Protein AF-A0A3D1XQV4-F1 (afdb_monomer_lite)

Sequence (236 aa):
MTDKPKRSDELTDQERELLKPYLSDVDASVFTLENLNPEVIGGALARYSRAPTGFKETIVREFLNPDGTPNDVKGSQMVDRVVNKYGDESVAELAVAPLCIEEISNLMTKVIEDCRIGGSPIEESTRYVLYDVKKNGRWRYICPDNIRESEMGEKFTANMDFLFETYAEMVEPMQDLFRKRLTKEAFEIEVERDEQIQKAGLSKLQDDNEIKAHRLAYNFTIRSATCDIIRCILPA

Foldseek 3Di:
DPCDDDDDLDDDPVLLVLCVQFWPDSPDPDIDGDDAALLLVLLLVLQQVVDPYDSSCSCSVQQADPVSHGNNVSSNVSLCCCCVPPVPCVSVLSHDDDDDDPLDDPVVVCVVVVVCPSDDDDDDDLLQDAQLDADPNHGSDDDDPVCCPDPNNVVVRVLQVVLSNVLNVQQVVQLVVVCVVQPQQNDWDWDADPNDTDTDGPVRDDDPVSNVVSVVVSSSVSNSSSSVPSVVSHDD

Secondary structure (DSSP, 8-state):
---PPP--SPPPHHHHHHHTTTBS-SS-SS--B-S--HHHHHHHHHHHTT-SS-HHHHIIIIIB-TTS-B-HHHHHHHHHHHHHHH--HHHHTT--------S--HHHHHHHHHT-TT----PPPTTT----S-BTTB-S----HHHHTSTTHHHHHHHHHHHHHHHHHHHHHHHHHHHHHS-TTT-EEEEEETTEEEEEEGGG--SHHHHHHHHHHHHHHHHHHHHHHHGGGS--

Structure (mmCIF, N/CA/C/O backbone):
data_AF-A0A3D1XQV4-F1
#
_entry.id   AF-A0A3D1XQV4-F1
#
loop_
_atom_site.group_PDB
_atom_site.id
_atom_site.type_symbol
_atom_site.label_atom_id
_atom_site.label_alt_id
_atom_site.label_comp_id
_atom_site.label_asym_id
_atom_site.label_entity_id
_atom_site.label_seq_id
_atom_site.pdbx_PDB_ins_code
_atom_site.Cartn_x
_atom_site.Cartn_y
_atom_site.Cartn_z
_atom_site.occupancy
_atom_site.B_iso_or_equiv
_atom_site.auth_seq_id
_atom_site.auth_comp_id
_atom_site.auth_asym_id
_atom_site.auth_atom_id
_atom_site.pdbx_PDB_model_num
ATOM 1 N N . MET A 1 1 ? -27.271 2.348 52.282 1.00 35.06 1 MET A N 1
ATOM 2 C CA . MET A 1 1 ? -26.550 3.164 51.285 1.00 35.06 1 MET A CA 1
ATOM 3 C C . MET A 1 1 ? -25.113 2.684 51.288 1.00 35.06 1 MET A C 1
ATOM 5 O O . MET A 1 1 ? -24.421 2.906 52.266 1.00 35.06 1 MET A O 1
ATOM 9 N N . THR A 1 2 ? -24.712 1.900 50.289 1.00 36.44 2 THR A N 1
ATOM 10 C CA . THR A 1 2 ? -23.317 1.468 50.133 1.00 36.44 2 THR A CA 1
ATOM 11 C C . THR A 1 2 ? -22.511 2.663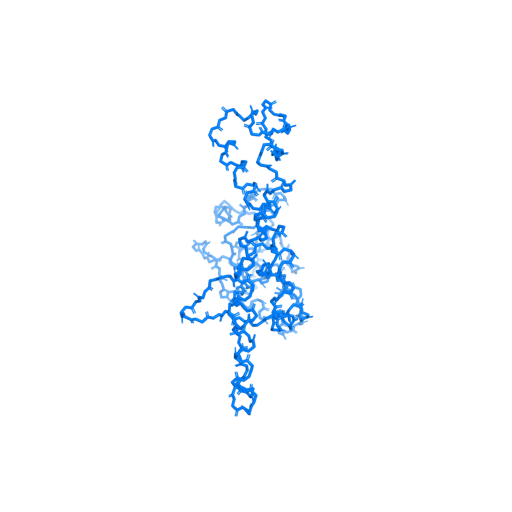 49.653 1.00 36.44 2 THR A C 1
ATOM 13 O O . THR A 1 2 ? -22.723 3.129 48.532 1.00 36.44 2 THR A O 1
ATOM 16 N N . ASP A 1 3 ? -21.652 3.169 50.526 1.00 39.38 3 ASP A N 1
ATOM 17 C CA . ASP A 1 3 ? -20.713 4.249 50.257 1.00 39.38 3 ASP A CA 1
ATOM 18 C C . ASP A 1 3 ? -19.718 3.754 49.197 1.00 39.38 3 ASP A C 1
ATOM 20 O O . ASP A 1 3 ? -18.799 2.988 49.484 1.00 39.38 3 ASP A O 1
ATOM 24 N N . LYS A 1 4 ? -19.987 4.056 47.921 1.00 44.06 4 LYS A N 1
ATOM 25 C CA . LYS A 1 4 ? -19.022 3.780 46.856 1.00 44.06 4 LYS A CA 1
ATOM 26 C C . LYS A 1 4 ? -17.922 4.828 47.013 1.00 44.06 4 LYS A C 1
ATOM 28 O O . LYS A 1 4 ? -18.246 6.010 46.881 1.00 44.06 4 LYS A O 1
ATOM 33 N N . PRO A 1 5 ? -16.662 4.440 47.279 1.00 48.12 5 PRO A N 1
ATOM 34 C CA . PRO A 1 5 ? -15.588 5.409 47.433 1.00 48.12 5 PRO A CA 1
ATOM 35 C C . PRO A 1 5 ? -15.532 6.312 46.196 1.00 48.12 5 PRO A C 1
ATOM 37 O O . PRO A 1 5 ? -15.657 5.832 45.063 1.00 48.12 5 PRO A O 1
ATOM 40 N N . LYS A 1 6 ? -15.383 7.627 46.414 1.00 53.66 6 LYS A N 1
ATOM 41 C CA . LYS A 1 6 ? -15.062 8.580 45.342 1.00 53.66 6 LYS A CA 1
ATOM 42 C C . LYS A 1 6 ? -13.851 8.022 44.600 1.00 53.66 6 LYS A C 1
ATOM 44 O O . LYS A 1 6 ? -12.812 7.800 45.215 1.00 53.66 6 LYS A O 1
ATOM 49 N N . ARG A 1 7 ? -14.005 7.736 43.307 1.00 63.72 7 ARG A N 1
ATOM 50 C CA . ARG A 1 7 ? -12.907 7.210 42.496 1.00 63.72 7 ARG A CA 1
ATOM 51 C C . ARG A 1 7 ? -11.823 8.286 42.418 1.00 63.72 7 ARG A C 1
ATOM 53 O O . ARG A 1 7 ? -12.090 9.367 41.910 1.00 63.72 7 ARG A O 1
ATOM 60 N N . SER A 1 8 ? -10.670 7.985 43.009 1.00 78.62 8 SER A N 1
ATOM 61 C CA . SER A 1 8 ? -9.447 8.788 42.950 1.00 78.62 8 SER A CA 1
ATOM 62 C C . SER A 1 8 ? -8.810 8.664 41.566 1.00 78.62 8 SER A C 1
ATOM 64 O O . SER A 1 8 ? -8.929 7.605 40.946 1.00 78.62 8 SER A O 1
ATOM 66 N N . ASP A 1 9 ? -8.110 9.700 41.113 1.00 79.25 9 ASP A N 1
ATOM 67 C CA . ASP A 1 9 ? -7.243 9.640 39.926 1.00 79.25 9 ASP A CA 1
ATOM 68 C C . ASP A 1 9 ? -5.894 8.961 40.212 1.00 79.25 9 ASP A C 1
ATOM 70 O O . ASP A 1 9 ? -5.053 8.835 39.333 1.00 79.25 9 ASP A O 1
ATOM 74 N N . GLU A 1 10 ? -5.663 8.496 41.440 1.00 88.38 10 GLU A N 1
ATOM 75 C CA . GLU A 1 10 ? -4.469 7.724 41.769 1.00 88.38 10 GLU A CA 1
ATOM 76 C C . GLU A 1 10 ? -4.626 6.261 41.341 1.00 88.38 10 GLU A C 1
ATOM 78 O O . GLU A 1 10 ? -5.605 5.592 41.697 1.00 88.38 10 GLU A O 1
ATOM 83 N N . LEU A 1 11 ? -3.629 5.765 40.605 1.00 91.25 11 LEU A N 1
ATOM 84 C CA . LEU A 1 11 ? -3.458 4.354 40.268 1.00 91.25 11 LEU A CA 1
ATOM 85 C C . LEU A 1 11 ? -2.734 3.616 41.397 1.00 91.25 11 LEU A C 1
ATOM 87 O O . LEU A 1 11 ? -1.682 4.058 41.869 1.00 91.25 11 LEU A O 1
ATOM 91 N N . THR A 1 12 ? -3.261 2.453 41.770 1.00 93.56 12 THR A N 1
ATOM 92 C CA . THR A 1 12 ? -2.575 1.501 42.657 1.00 93.56 12 THR A CA 1
ATOM 93 C C . THR A 1 12 ? -1.406 0.812 41.948 1.00 93.56 12 THR A C 1
ATOM 95 O O . THR A 1 12 ? -1.378 0.738 40.720 1.00 93.56 12 THR A O 1
ATOM 98 N N . ASP A 1 13 ? -0.470 0.234 42.705 1.00 94.69 13 ASP A N 1
ATOM 99 C CA . ASP A 1 13 ? 0.657 -0.525 42.136 1.00 94.69 13 ASP A CA 1
ATOM 100 C C . ASP A 1 13 ? 0.187 -1.670 41.230 1.00 94.69 13 ASP A C 1
ATOM 102 O O . ASP A 1 13 ? 0.731 -1.877 40.150 1.00 94.69 13 ASP A O 1
ATOM 106 N N . GLN A 1 14 ? -0.886 -2.366 41.617 1.00 93.50 14 GLN A N 1
ATOM 107 C CA . GLN A 1 14 ? -1.471 -3.416 40.787 1.00 93.50 14 GLN A CA 1
ATOM 108 C C . GLN A 1 14 ? -2.033 -2.851 39.477 1.00 93.50 14 GLN A C 1
ATOM 110 O O . GLN A 1 14 ? -1.765 -3.400 38.414 1.00 93.50 14 GLN A O 1
ATOM 115 N N . GLU A 1 15 ? -2.789 -1.752 39.533 1.00 95.25 15 GLU A N 1
ATOM 116 C CA . GLU A 1 15 ? -3.325 -1.106 38.329 1.00 95.25 15 GLU A CA 1
ATOM 117 C C . GLU A 1 15 ? -2.204 -0.627 37.397 1.00 95.25 15 GLU A C 1
ATOM 119 O O . GLU A 1 15 ? -2.324 -0.736 36.178 1.00 95.25 15 GLU A O 1
ATOM 124 N N . ARG A 1 16 ? -1.088 -0.157 37.965 1.00 95.75 16 ARG A N 1
ATOM 125 C CA . ARG A 1 16 ? 0.100 0.232 37.200 1.00 95.75 16 ARG A CA 1
ATOM 126 C C . ARG A 1 16 ? 0.712 -0.955 36.473 1.00 95.75 16 ARG A C 1
ATOM 128 O O . ARG A 1 16 ? 0.968 -0.848 35.278 1.00 95.75 16 ARG A O 1
ATOM 135 N N . GLU A 1 17 ? 0.901 -2.085 37.156 1.00 96.00 17 GLU A N 1
ATOM 136 C CA . GLU A 1 17 ? 1.422 -3.305 36.526 1.00 96.00 17 GLU A CA 1
ATOM 137 C C . GLU A 1 17 ? 0.518 -3.798 35.390 1.00 96.00 17 GLU A C 1
ATOM 139 O O . GLU A 1 17 ? 1.022 -4.164 34.330 1.00 96.00 17 GLU A O 1
ATOM 144 N N . LEU A 1 18 ? -0.807 -3.748 35.570 1.00 96.50 18 LEU A N 1
ATOM 145 C CA . LEU A 1 18 ? -1.763 -4.148 34.533 1.00 96.50 18 LEU A CA 1
ATOM 146 C C . LEU A 1 18 ? -1.735 -3.235 33.298 1.00 96.50 18 LEU A C 1
ATOM 148 O O . LEU A 1 18 ? -2.065 -3.688 32.207 1.00 96.50 18 LEU A O 1
ATOM 152 N N . LEU A 1 19 ? -1.356 -1.963 33.453 1.00 96.12 19 LEU A N 1
ATOM 153 C CA . LEU A 1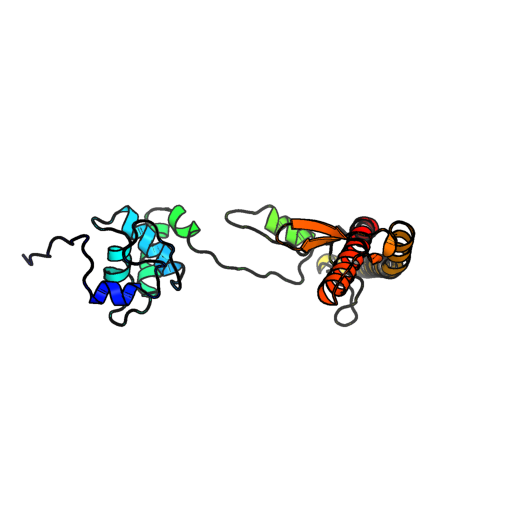 19 ? -1.322 -0.982 32.364 1.00 96.12 19 LEU A CA 1
ATOM 154 C C . LEU A 1 19 ? -0.017 -0.977 31.562 1.00 96.12 19 LEU A C 1
ATOM 156 O O . LEU A 1 19 ? -0.030 -0.524 30.419 1.00 96.12 19 LEU A O 1
ATOM 160 N N . LYS A 1 20 ? 1.094 -1.481 32.118 1.00 95.62 20 LYS A N 1
ATOM 161 C CA . LYS A 1 20 ? 2.406 -1.502 31.441 1.00 95.62 20 LYS A CA 1
ATOM 162 C C . LYS A 1 20 ? 2.393 -2.090 30.023 1.00 95.62 20 LYS A C 1
ATOM 164 O O . LYS A 1 20 ? 3.107 -1.551 29.188 1.00 95.62 20 LYS A O 1
ATOM 169 N N . PRO A 1 21 ? 1.625 -3.152 29.710 1.00 96.06 21 PRO A N 1
ATOM 170 C CA . PRO A 1 21 ? 1.592 -3.700 28.353 1.00 96.06 21 PRO A CA 1
ATOM 171 C C . PRO A 1 21 ? 0.862 -2.815 27.336 1.00 96.06 21 PRO A C 1
ATOM 173 O O . PRO A 1 21 ? 0.953 -3.083 26.139 1.00 96.06 21 PRO A O 1
ATOM 176 N N . TYR A 1 22 ? 0.097 -1.822 27.802 1.00 96.38 22 TYR A N 1
ATOM 177 C CA . TYR A 1 22 ? -0.878 -1.099 26.985 1.00 96.38 22 TYR A CA 1
ATOM 178 C C . TYR A 1 22 ? -0.601 0.393 26.834 1.00 96.38 22 TYR A C 1
ATOM 180 O O . TYR A 1 22 ? -1.287 1.064 26.064 1.00 96.38 22 TYR A O 1
ATOM 188 N N . LEU A 1 23 ? 0.357 0.931 27.587 1.00 95.81 23 LEU A N 1
ATOM 189 C CA . LEU A 1 23 ? 0.735 2.338 27.556 1.00 95.81 23 LEU A CA 1
ATOM 190 C C . LEU A 1 23 ? 2.242 2.445 27.347 1.00 95.81 23 LEU A C 1
ATOM 192 O O . LEU A 1 23 ? 2.994 1.751 28.026 1.00 95.81 23 LEU A O 1
ATOM 196 N N . SER A 1 24 ? 2.680 3.386 26.509 1.00 95.62 24 SER A N 1
ATOM 197 C CA . SER A 1 24 ? 4.114 3.676 26.353 1.00 95.62 24 SER A CA 1
ATOM 198 C C . SER A 1 24 ? 4.780 4.099 27.667 1.00 95.62 24 SER A C 1
ATOM 200 O O . SER A 1 24 ? 5.960 3.839 27.881 1.00 95.62 24 SER A O 1
ATOM 202 N N . ASP A 1 25 ? 4.025 4.784 28.536 1.00 94.62 25 ASP A N 1
ATOM 203 C CA . ASP A 1 25 ? 4.442 5.177 29.882 1.00 94.62 25 ASP A CA 1
ATOM 204 C C . ASP A 1 25 ? 3.210 5.377 30.801 1.00 94.62 25 ASP A C 1
ATOM 206 O O . ASP A 1 25 ? 2.318 6.203 30.555 1.00 94.62 25 ASP A O 1
ATOM 210 N N . VAL A 1 26 ? 3.147 4.600 31.886 1.00 94.75 26 VAL A N 1
ATOM 211 C CA . VAL A 1 26 ? 2.045 4.627 32.865 1.00 94.75 26 VAL A CA 1
ATOM 212 C C . VAL A 1 26 ? 2.083 5.883 33.744 1.00 94.75 26 VAL A C 1
ATOM 214 O O . VAL A 1 26 ? 1.033 6.336 34.201 1.00 94.75 26 VAL A O 1
ATOM 217 N N . ASP A 1 27 ? 3.242 6.511 33.918 1.00 92.50 27 ASP A N 1
ATOM 218 C CA . ASP A 1 27 ? 3.443 7.695 34.757 1.00 92.50 27 ASP A CA 1
ATOM 219 C C . ASP A 1 27 ? 3.419 9.009 33.966 1.00 92.50 27 ASP A C 1
ATOM 221 O O . ASP A 1 27 ? 3.118 10.064 34.526 1.00 92.50 27 ASP A O 1
ATOM 225 N N . ALA A 1 28 ? 3.665 8.971 32.654 1.00 92.19 28 ALA A N 1
ATOM 226 C CA . ALA A 1 28 ? 3.687 10.181 31.835 1.00 92.19 28 ALA A CA 1
ATOM 227 C C . ALA A 1 28 ? 2.293 10.795 31.615 1.00 92.19 28 ALA A C 1
ATOM 229 O O . ALA A 1 28 ? 1.305 10.099 31.377 1.00 92.19 28 ALA A O 1
ATOM 230 N N . SER A 1 29 ? 2.211 12.126 31.580 1.00 91.31 29 SER A N 1
ATOM 231 C CA . SER A 1 29 ? 0.984 12.839 31.184 1.00 91.31 29 SER A CA 1
ATOM 232 C C . SER A 1 29 ? 0.682 12.738 29.682 1.00 91.31 29 SER A C 1
ATOM 234 O O . SER A 1 29 ? -0.452 12.969 29.271 1.00 91.31 29 SER A O 1
ATOM 236 N N . VAL A 1 30 ? 1.689 12.406 28.866 1.00 92.62 30 VAL A N 1
ATOM 237 C CA . VAL A 1 30 ? 1.585 12.192 27.415 1.00 92.62 30 VAL A CA 1
ATOM 238 C C . VAL A 1 30 ? 2.074 10.780 27.121 1.00 92.62 30 VAL A C 1
ATOM 240 O O . VAL A 1 30 ? 3.205 10.444 27.454 1.00 92.62 30 VAL A O 1
ATOM 243 N N . PHE A 1 31 ? 1.218 9.955 26.529 1.00 93.44 31 PHE A N 1
ATOM 244 C CA . PHE A 1 31 ? 1.471 8.533 26.308 1.00 93.44 31 PHE A CA 1
ATOM 245 C C . PHE A 1 31 ? 0.718 8.041 25.068 1.00 93.44 31 PHE A C 1
ATOM 247 O O . PHE A 1 31 ? -0.283 8.641 24.668 1.00 93.44 31 PHE A O 1
ATOM 254 N N . THR A 1 32 ? 1.180 6.943 24.474 1.00 92.69 32 THR A N 1
ATOM 255 C CA . THR A 1 32 ? 0.482 6.235 23.392 1.00 92.69 32 THR A CA 1
ATOM 256 C C . THR A 1 32 ? -0.177 4.963 23.909 1.00 92.69 32 THR A C 1
ATOM 258 O O . THR A 1 32 ? 0.256 4.399 24.913 1.00 92.69 32 THR A O 1
ATOM 261 N N . LEU A 1 33 ? -1.244 4.534 23.229 1.00 92.44 33 LEU A N 1
ATOM 262 C CA . LEU A 1 33 ? -1.893 3.248 23.473 1.00 92.44 33 LEU A CA 1
ATOM 263 C C . LEU A 1 33 ? -1.222 2.161 22.644 1.00 92.44 33 LEU A C 1
ATOM 265 O O . LEU A 1 33 ? -0.925 2.365 21.469 1.00 92.44 33 LEU A O 1
ATOM 269 N N . GLU A 1 34 ? -1.044 1.001 23.251 1.00 91.69 34 GLU A N 1
ATOM 270 C CA . GLU A 1 34 ? -0.413 -0.168 22.655 1.00 91.69 34 GLU A CA 1
ATOM 271 C C . GLU A 1 34 ? -1.253 -1.406 22.974 1.00 91.69 34 GLU A C 1
ATOM 273 O O . GLU A 1 34 ? -1.949 -1.439 23.983 1.00 91.69 34 GLU A O 1
ATOM 278 N N . ASN A 1 35 ? -1.211 -2.427 22.116 1.00 90.19 35 ASN A N 1
ATOM 279 C CA . ASN A 1 35 ? -1.743 -3.770 22.398 1.00 90.19 35 ASN A CA 1
ATOM 280 C C . ASN A 1 35 ? -3.205 -3.840 22.913 1.00 90.19 35 ASN A C 1
ATOM 282 O O . ASN A 1 35 ? -3.580 -4.816 23.560 1.00 90.19 35 ASN A O 1
ATOM 286 N N . LEU A 1 36 ? -4.036 -2.829 22.634 1.00 90.38 36 LEU A N 1
ATOM 287 C CA . LEU A 1 36 ? -5.465 -2.802 22.953 1.00 90.38 36 LEU A CA 1
ATOM 288 C C . LEU A 1 36 ? -6.290 -2.979 21.680 1.00 90.38 36 LEU A C 1
ATOM 290 O O . LEU A 1 36 ? -5.996 -2.378 20.647 1.00 90.38 36 LEU A O 1
ATOM 294 N N . ASN A 1 37 ? -7.362 -3.759 21.780 1.00 87.31 37 ASN A N 1
ATOM 295 C CA . ASN A 1 37 ? -8.283 -3.957 20.668 1.00 87.31 37 ASN A CA 1
ATOM 296 C C . ASN A 1 37 ? -9.091 -2.673 20.381 1.00 87.31 37 ASN A C 1
ATOM 298 O O . ASN A 1 37 ? -9.426 -1.942 21.325 1.00 87.31 37 ASN A O 1
ATOM 302 N N . PRO A 1 38 ? -9.440 -2.384 19.111 1.00 84.25 38 PRO A N 1
ATOM 303 C CA . PRO A 1 38 ? -10.152 -1.160 18.737 1.00 84.25 38 PRO A CA 1
ATOM 304 C C . PRO A 1 38 ? -11.469 -0.946 19.495 1.00 84.25 38 PRO A C 1
ATOM 306 O O . PRO A 1 38 ? -11.792 0.182 19.860 1.00 84.25 38 PRO A O 1
ATOM 309 N N . GLU A 1 39 ? -12.209 -2.012 19.806 1.00 84.19 39 GLU A N 1
ATOM 310 C CA . GLU A 1 39 ? -13.462 -1.947 20.566 1.00 84.19 39 GLU A CA 1
ATOM 311 C C . GLU A 1 39 ? -13.233 -1.473 22.005 1.00 84.19 39 GLU A C 1
ATOM 313 O O . GLU A 1 39 ? -14.046 -0.735 22.569 1.00 84.19 39 GLU A O 1
ATOM 318 N N . VAL A 1 40 ? -12.113 -1.883 22.602 1.00 90.75 40 VAL A N 1
ATOM 319 C CA . VAL A 1 40 ? -11.711 -1.481 23.951 1.00 90.75 40 VAL A CA 1
ATOM 320 C C . VAL A 1 40 ? -11.262 -0.024 23.952 1.00 90.75 40 VAL A C 1
ATOM 322 O O . VAL A 1 40 ? -11.697 0.738 24.814 1.00 90.75 40 VAL A O 1
ATOM 325 N N . ILE A 1 41 ? -10.470 0.389 22.958 1.00 89.62 41 ILE A N 1
ATOM 326 C CA . ILE A 1 41 ? -10.043 1.784 22.777 1.00 89.62 41 ILE A CA 1
ATOM 327 C C . ILE A 1 41 ? -11.263 2.694 22.578 1.00 89.62 41 ILE A C 1
ATOM 329 O O . ILE A 1 41 ? -11.443 3.656 23.328 1.00 89.62 41 ILE A O 1
ATOM 333 N N . GLY A 1 42 ? -12.130 2.365 21.617 1.00 86.50 42 GLY A N 1
ATOM 334 C CA . GLY A 1 42 ? -13.337 3.130 21.307 1.00 86.50 42 GLY A CA 1
ATOM 335 C C . GLY A 1 42 ? -14.292 3.199 22.497 1.00 86.50 42 GLY A C 1
ATOM 336 O O . GLY A 1 42 ? -14.730 4.283 22.891 1.00 86.50 42 GLY A O 1
ATOM 337 N N . GLY A 1 43 ? -14.554 2.062 23.148 1.00 89.00 43 GLY A N 1
ATOM 338 C CA . GLY A 1 43 ? -15.390 1.999 24.343 1.00 89.00 43 GLY A CA 1
ATOM 339 C C . GLY A 1 43 ? -14.827 2.821 25.506 1.00 89.00 43 GLY A C 1
ATOM 340 O O . GLY A 1 43 ? -15.571 3.571 26.151 1.00 89.00 43 GLY A O 1
ATOM 341 N N . ALA A 1 44 ? -13.521 2.729 25.764 1.00 91.25 44 ALA A N 1
ATOM 342 C CA . ALA A 1 44 ? -12.860 3.476 26.827 1.00 91.25 44 ALA A CA 1
ATOM 343 C C . ALA A 1 44 ? -12.866 4.983 26.557 1.00 91.25 44 ALA A C 1
ATOM 345 O O . ALA A 1 44 ? -13.170 5.749 27.469 1.00 91.25 44 ALA A O 1
ATOM 346 N N . LEU A 1 45 ? -12.600 5.426 25.323 1.00 89.12 45 LEU A N 1
ATOM 347 C CA . LEU A 1 45 ? -12.625 6.846 24.953 1.00 89.12 45 LEU A CA 1
ATOM 348 C C . LEU A 1 45 ? -14.040 7.427 25.060 1.00 89.12 45 LEU A C 1
ATOM 350 O O . LEU A 1 45 ? -14.236 8.486 25.666 1.00 89.12 45 LEU A O 1
ATOM 354 N N . ALA A 1 46 ? -15.043 6.678 24.594 1.00 87.19 46 ALA A N 1
ATOM 355 C CA . ALA A 1 46 ? -16.449 7.042 24.743 1.00 87.19 46 ALA A CA 1
ATOM 356 C C . ALA A 1 46 ? -16.862 7.179 26.218 1.00 87.19 46 ALA A C 1
ATOM 358 O O . ALA A 1 46 ? -17.643 8.060 26.593 1.00 87.19 46 ALA A O 1
ATOM 359 N N . ARG A 1 47 ? -16.331 6.301 27.078 1.00 89.00 47 ARG A N 1
ATOM 360 C CA . ARG A 1 47 ? -16.556 6.344 28.523 1.00 89.00 47 ARG A CA 1
ATOM 361 C C . ARG A 1 47 ? -15.819 7.507 29.187 1.00 89.00 47 ARG A C 1
ATOM 363 O O . ARG A 1 47 ? -16.411 8.147 30.062 1.00 89.00 47 ARG A O 1
ATOM 370 N N . TYR A 1 48 ? -14.575 7.750 28.788 1.00 90.12 48 TYR A N 1
ATOM 371 C CA . TYR A 1 48 ? -13.655 8.734 29.357 1.00 90.12 48 TYR A CA 1
ATOM 372 C C . TYR A 1 48 ? -14.105 10.171 29.126 1.00 90.12 48 TYR A C 1
ATOM 374 O O . TYR A 1 48 ? -14.086 10.959 30.065 1.00 90.12 48 TYR A O 1
ATOM 382 N N . SER A 1 49 ? -14.651 10.477 27.944 1.00 84.25 49 SER A N 1
ATOM 383 C CA . SER A 1 49 ? -15.281 11.774 27.642 1.00 84.25 49 SER A CA 1
ATOM 384 C C . SER A 1 49 ? -16.303 12.219 28.708 1.00 84.25 49 SER A C 1
ATOM 386 O O . SER A 1 49 ? -16.561 13.408 28.890 1.00 84.25 49 SER A O 1
ATOM 388 N N . ARG A 1 50 ? -16.884 11.255 29.438 1.00 84.88 50 ARG A N 1
ATOM 389 C CA . ARG A 1 50 ? -17.918 11.457 30.462 1.00 84.88 50 ARG A CA 1
ATOM 390 C C . ARG A 1 50 ? -17.504 10.876 31.823 1.00 84.88 50 ARG A C 1
ATOM 392 O O . ARG A 1 50 ? -18.352 10.677 32.698 1.00 84.88 50 ARG A O 1
ATOM 399 N N . ALA A 1 51 ? -16.238 10.496 31.999 1.00 85.25 51 ALA A N 1
ATOM 400 C CA . ALA A 1 51 ? -15.739 9.917 33.240 1.00 85.25 51 ALA A CA 1
ATOM 401 C C . ALA A 1 51 ? -15.302 11.005 34.224 1.00 85.25 51 ALA A C 1
ATOM 403 O O . ALA A 1 51 ? -14.776 12.032 33.815 1.00 85.25 51 ALA A O 1
ATOM 404 N N . PRO A 1 52 ? -15.508 10.782 35.534 1.00 85.50 52 PRO A N 1
ATOM 405 C CA . PRO A 1 52 ? -14.957 11.657 36.561 1.00 85.50 52 PRO A CA 1
ATOM 406 C C . PRO A 1 52 ? -13.463 11.404 36.809 1.00 85.50 52 PRO A C 1
ATOM 408 O O . PRO A 1 52 ? -12.894 12.101 37.636 1.00 85.50 52 PRO A O 1
ATOM 411 N N . THR A 1 53 ? -12.876 10.390 36.161 1.00 88.31 53 THR A N 1
ATOM 412 C CA . THR A 1 53 ? -11.471 10.000 36.301 1.00 88.31 53 THR A CA 1
ATOM 413 C C . THR A 1 53 ? -10.719 10.123 34.985 1.00 88.31 53 THR A C 1
ATOM 415 O O . THR A 1 53 ? -11.340 10.156 33.918 1.00 88.31 53 THR A O 1
ATOM 418 N N . GLY A 1 54 ? -9.392 10.092 35.060 1.00 90.81 54 GLY A N 1
ATOM 419 C CA . GLY A 1 54 ? -8.509 9.984 33.902 1.00 90.81 54 GLY A CA 1
ATOM 420 C C . GLY A 1 54 ? -8.739 8.744 33.018 1.00 90.81 54 GLY A C 1
ATOM 421 O O . GLY A 1 54 ? -9.524 7.823 33.305 1.00 90.81 54 GLY A O 1
ATOM 422 N N . PHE A 1 55 ? -8.061 8.743 31.869 1.00 93.06 55 PHE A N 1
ATOM 423 C CA . PHE A 1 55 ? -8.202 7.692 30.861 1.00 93.06 55 PHE A CA 1
ATOM 424 C C . PHE A 1 55 ? -7.570 6.364 31.305 1.00 93.06 55 PHE A C 1
ATOM 426 O O . PHE A 1 55 ? -8.150 5.303 31.070 1.00 93.06 55 PHE A O 1
ATOM 433 N N . LYS A 1 56 ? -6.433 6.412 32.012 1.00 94.88 56 LYS A N 1
ATOM 434 C CA . LYS A 1 56 ? -5.716 5.224 32.510 1.00 94.88 56 LYS A CA 1
ATOM 435 C C . LYS A 1 56 ? -6.572 4.451 33.513 1.00 94.88 56 LYS A C 1
ATOM 437 O O . LYS A 1 56 ? -6.729 3.237 33.406 1.00 94.88 56 LYS A O 1
ATOM 442 N N . GLU A 1 57 ? -7.215 5.180 34.419 1.00 94.38 57 GLU A N 1
ATOM 443 C CA . GLU A 1 57 ? -8.142 4.661 35.423 1.00 94.38 57 GLU A CA 1
ATOM 444 C C . GLU A 1 57 ? -9.379 4.075 34.750 1.00 94.38 57 GLU A C 1
ATOM 446 O O . GLU A 1 57 ? -9.871 3.024 35.155 1.00 94.38 57 GLU A O 1
ATOM 451 N N . THR A 1 58 ? -9.881 4.748 33.710 1.00 93.88 58 THR A N 1
ATOM 452 C CA . THR A 1 58 ? -11.016 4.254 32.928 1.00 93.88 58 THR A CA 1
ATOM 453 C C . THR A 1 58 ? -10.679 2.901 32.305 1.00 93.88 58 THR A C 1
ATOM 455 O O . THR A 1 58 ? -11.465 1.967 32.462 1.00 93.88 58 THR A O 1
ATOM 458 N N . ILE A 1 59 ? -9.505 2.761 31.677 1.00 94.44 59 ILE A N 1
ATOM 459 C CA . ILE A 1 59 ? -9.066 1.496 31.075 1.00 94.44 59 ILE A CA 1
ATOM 460 C C . ILE A 1 59 ? -8.952 0.396 32.133 1.00 94.44 59 ILE A C 1
ATOM 462 O O . ILE A 1 59 ? -9.670 -0.600 32.060 1.00 94.44 59 ILE A O 1
ATOM 466 N N . VAL A 1 60 ? -8.098 0.576 33.141 1.00 95.62 60 VAL A N 1
ATOM 467 C CA . VAL A 1 60 ? -7.762 -0.516 34.069 1.00 95.62 60 VAL A CA 1
ATOM 468 C C . VAL A 1 60 ? -8.937 -0.942 34.950 1.00 95.62 60 VAL A C 1
ATOM 470 O O . VAL A 1 60 ? -9.050 -2.112 35.302 1.00 95.62 60 VAL A O 1
ATOM 473 N N . ARG A 1 61 ? -9.856 -0.021 35.277 1.00 93.81 61 ARG A N 1
ATOM 474 C CA . ARG A 1 61 ? -10.982 -0.300 36.188 1.00 93.81 61 ARG A CA 1
ATOM 475 C C . ARG A 1 61 ? -12.249 -0.758 35.487 1.00 93.81 61 ARG A C 1
ATOM 477 O O . ARG A 1 61 ? -13.113 -1.346 36.139 1.00 93.81 61 ARG A O 1
ATOM 484 N N . GLU A 1 62 ? -12.433 -0.401 34.219 1.00 93.50 62 GLU A N 1
ATOM 485 C CA . GLU A 1 62 ? -13.681 -0.685 33.502 1.00 93.50 62 GLU A CA 1
ATOM 486 C C . GLU A 1 62 ? -13.492 -1.548 32.254 1.00 93.50 62 GLU A C 1
ATOM 488 O O . GLU A 1 62 ? -14.466 -2.180 31.855 1.00 93.50 62 GLU A O 1
ATOM 493 N N . PHE A 1 63 ? -12.298 -1.592 31.658 1.00 94.62 63 PHE A N 1
ATOM 494 C CA . PHE A 1 63 ? -12.059 -2.181 30.335 1.00 94.62 63 PHE A CA 1
ATOM 495 C C . PHE A 1 63 ? -10.960 -3.248 30.289 1.00 94.62 63 PHE A C 1
ATOM 497 O O . PHE A 1 63 ? -10.772 -3.862 29.242 1.00 94.62 63 PHE A O 1
ATOM 504 N N . LEU A 1 64 ? -10.287 -3.523 31.406 1.00 96.00 64 LEU A N 1
ATOM 505 C CA . LEU A 1 64 ? -9.492 -4.735 31.580 1.00 96.00 64 LEU A CA 1
ATOM 506 C C . LEU A 1 64 ? -10.272 -5.765 32.403 1.00 96.00 64 LEU A C 1
ATOM 508 O O . LEU A 1 64 ? -11.077 -5.431 33.278 1.00 96.00 64 LEU A O 1
ATOM 512 N N . ASN A 1 65 ? -10.041 -7.037 32.106 1.00 94.12 65 ASN A N 1
ATOM 513 C CA . ASN A 1 65 ? -10.457 -8.146 32.948 1.00 94.12 65 ASN A CA 1
ATOM 514 C C . ASN A 1 65 ? -9.587 -8.196 34.219 1.00 94.12 65 ASN A C 1
ATOM 516 O O . ASN A 1 65 ? -8.493 -7.630 34.243 1.00 94.12 65 ASN A O 1
ATOM 520 N N . PRO A 1 66 ? -10.021 -8.900 35.283 1.00 90.00 66 PRO A N 1
ATOM 521 C CA . PRO A 1 66 ? -9.224 -9.038 36.507 1.00 90.00 66 PRO A CA 1
ATOM 522 C C . PRO A 1 66 ? -7.831 -9.653 36.302 1.00 90.00 66 PRO A C 1
ATOM 524 O O . PRO A 1 66 ? -6.956 -9.463 37.142 1.00 90.00 66 PRO A O 1
ATOM 527 N N . ASP A 1 67 ? -7.630 -10.392 35.209 1.00 91.06 67 ASP A N 1
ATOM 528 C CA . ASP A 1 67 ? -6.348 -10.982 34.814 1.00 91.06 67 ASP A CA 1
ATOM 529 C C . ASP A 1 67 ? -5.466 -10.037 33.973 1.00 91.06 67 ASP A C 1
ATOM 531 O O . ASP A 1 67 ? -4.372 -10.423 33.568 1.00 91.06 67 ASP A O 1
ATOM 535 N N . GLY A 1 68 ? -5.921 -8.807 33.714 1.00 92.00 68 GLY A N 1
ATOM 536 C CA . GLY A 1 68 ? -5.203 -7.811 32.923 1.00 92.00 68 GLY A CA 1
ATOM 537 C C . GLY A 1 68 ? -5.433 -7.885 31.420 1.00 92.00 68 GLY A C 1
ATOM 538 O O . GLY A 1 68 ? -4.911 -7.037 30.703 1.00 92.00 68 GLY A O 1
ATOM 539 N N . THR A 1 69 ? -6.193 -8.860 30.919 1.00 95.12 69 THR A N 1
ATOM 540 C CA . THR A 1 69 ? -6.503 -8.954 29.485 1.00 95.12 69 THR A CA 1
ATOM 541 C C . THR A 1 69 ? -7.557 -7.918 29.069 1.00 95.12 69 THR A C 1
ATOM 543 O O . THR A 1 69 ? -8.384 -7.527 29.901 1.00 95.12 69 THR A O 1
ATOM 546 N N . PRO A 1 70 ? -7.578 -7.453 27.805 1.00 94.94 70 PRO A N 1
ATOM 547 C CA . PRO A 1 70 ? -8.602 -6.521 27.340 1.00 94.94 70 PRO A CA 1
ATOM 548 C C . PRO A 1 70 ? -10.006 -7.138 27.429 1.00 94.94 70 PRO A C 1
ATOM 550 O O . PRO A 1 70 ? -10.227 -8.297 27.076 1.00 94.94 70 PRO A O 1
ATOM 553 N N . ASN A 1 71 ? -10.979 -6.369 27.921 1.00 94.56 71 ASN A N 1
ATOM 554 C CA . ASN A 1 71 ? -12.371 -6.802 28.009 1.00 94.56 71 ASN A CA 1
ATOM 555 C C . ASN A 1 71 ? -13.147 -6.380 26.755 1.00 94.56 71 ASN A C 1
ATOM 557 O O . ASN A 1 71 ? -13.895 -5.397 26.762 1.00 94.56 71 ASN A O 1
ATOM 561 N N . ASP A 1 72 ? -12.982 -7.154 25.684 1.00 90.31 72 ASP A N 1
ATOM 562 C CA . ASP A 1 72 ? -13.598 -6.881 24.379 1.00 90.31 72 ASP A CA 1
ATOM 563 C C . ASP A 1 72 ? -15.123 -6.795 24.466 1.00 90.31 72 ASP A C 1
ATOM 565 O O . ASP A 1 72 ? -15.733 -5.875 23.928 1.00 90.31 72 ASP A O 1
ATOM 569 N N . VAL A 1 73 ? -15.749 -7.688 25.242 1.00 91.12 73 VAL A N 1
ATOM 570 C CA . VAL A 1 73 ? -17.208 -7.709 25.444 1.00 91.12 73 VAL A CA 1
ATOM 571 C C . VAL A 1 73 ? -17.701 -6.376 26.003 1.00 91.12 73 VAL A C 1
ATOM 573 O O . VAL A 1 73 ? -18.723 -5.843 25.565 1.00 91.12 73 VAL A O 1
ATOM 576 N N . LYS A 1 74 ? -16.983 -5.817 26.979 1.00 90.12 74 LYS A N 1
ATOM 577 C CA . LYS A 1 74 ? -17.319 -4.524 27.573 1.00 90.12 74 LYS A CA 1
ATOM 578 C C . LYS A 1 74 ? -17.071 -3.370 26.604 1.00 90.12 74 LYS A C 1
ATOM 580 O O . LYS A 1 74 ? -17.891 -2.448 26.570 1.00 90.12 74 LYS A O 1
ATOM 585 N N . GLY A 1 75 ? -15.977 -3.438 25.845 1.00 87.69 75 GLY A N 1
ATOM 586 C CA . GLY A 1 75 ? -15.655 -2.529 24.745 1.00 87.69 75 GLY A CA 1
ATOM 587 C C . GLY A 1 75 ? -16.810 -2.430 23.754 1.00 87.69 75 GLY A C 1
ATOM 588 O O . GLY A 1 75 ? -17.452 -1.381 23.661 1.00 87.69 75 GLY A O 1
ATOM 589 N N . SER A 1 76 ? -17.164 -3.554 23.124 1.00 86.44 76 SER A N 1
ATOM 590 C CA . SER A 1 76 ? -18.251 -3.644 22.143 1.00 86.44 76 SER A CA 1
ATOM 591 C C . SER A 1 76 ? -19.585 -3.167 22.716 1.00 86.44 76 SER A C 1
ATOM 593 O O . SER A 1 76 ? -20.247 -2.334 22.110 1.00 86.44 76 SER A O 1
ATOM 595 N N . GLN A 1 77 ? -19.954 -3.582 23.936 1.00 89.69 77 GLN A N 1
ATOM 596 C CA . GLN A 1 77 ? -21.195 -3.119 24.574 1.00 89.69 77 GLN A CA 1
ATOM 597 C C . GLN A 1 77 ? -21.241 -1.602 24.799 1.00 89.69 77 GLN A C 1
ATOM 599 O O . GLN A 1 77 ? -22.328 -1.012 24.814 1.00 89.69 77 GLN A O 1
ATOM 604 N N . MET A 1 78 ? -20.095 -0.967 25.064 1.00 85.19 78 MET A N 1
ATOM 605 C CA . MET A 1 78 ? -20.025 0.483 25.220 1.00 85.19 78 MET A CA 1
ATOM 606 C C . MET A 1 78 ? -20.142 1.179 23.866 1.00 85.19 78 MET A C 1
ATOM 608 O O . MET A 1 78 ? -20.945 2.105 23.752 1.00 85.19 78 MET A O 1
ATOM 612 N N . VAL A 1 79 ? -19.402 0.709 22.858 1.00 80.94 79 VAL A N 1
ATOM 613 C CA . VAL A 1 79 ? -19.471 1.224 21.483 1.00 80.94 79 VAL A CA 1
ATOM 614 C C . VAL A 1 79 ? -20.898 1.105 20.948 1.00 80.94 79 VAL A C 1
ATOM 616 O O . VAL A 1 79 ? -21.497 2.121 20.607 1.00 80.94 79 VAL A O 1
ATOM 619 N N . ASP A 1 80 ? -21.506 -0.081 21.016 1.00 82.44 80 ASP A N 1
ATOM 620 C CA . ASP A 1 80 ? -22.884 -0.328 20.576 1.00 82.44 80 ASP A CA 1
ATOM 621 C C . ASP A 1 80 ? -23.881 0.601 21.259 1.00 82.44 80 ASP A C 1
ATOM 623 O O . ASP A 1 80 ? -24.797 1.127 20.627 1.00 82.44 80 ASP A O 1
ATOM 627 N N . ARG A 1 81 ? -23.729 0.815 22.569 1.00 81.38 81 ARG A N 1
ATOM 628 C CA . ARG A 1 81 ? -24.613 1.713 23.312 1.00 81.38 81 ARG A CA 1
ATOM 629 C C . ARG A 1 81 ? -24.455 3.151 22.842 1.00 81.38 81 ARG A C 1
ATOM 631 O O . ARG A 1 81 ? -25.452 3.859 22.763 1.00 81.38 81 ARG A O 1
ATOM 638 N N . VAL A 1 82 ? -23.229 3.603 22.614 1.00 74.62 82 VAL A N 1
ATOM 639 C CA . VAL A 1 82 ? -22.946 5.001 22.287 1.00 74.62 82 VAL A CA 1
ATOM 640 C C . VAL A 1 82 ? -23.347 5.314 20.844 1.00 74.62 82 VAL A C 1
ATOM 642 O O . VAL A 1 82 ? -24.071 6.284 20.624 1.00 74.62 82 VAL A O 1
ATOM 645 N N . VAL A 1 83 ? -23.020 4.424 19.906 1.00 69.62 83 VAL A N 1
ATOM 646 C CA . VAL A 1 83 ? -23.396 4.528 18.490 1.00 69.62 83 VAL A CA 1
ATOM 647 C C . VAL A 1 83 ? -24.913 4.409 18.315 1.00 69.62 83 VAL A C 1
ATOM 649 O O . VAL A 1 83 ? -25.548 5.346 17.837 1.00 69.62 83 VAL A O 1
ATOM 652 N N . ASN A 1 84 ? -25.539 3.321 18.782 1.00 67.62 84 ASN A N 1
ATOM 653 C CA . ASN A 1 84 ? -26.961 3.078 18.500 1.00 67.62 84 ASN A CA 1
ATOM 654 C C . ASN A 1 84 ? -27.909 4.012 19.261 1.00 67.62 84 ASN A C 1
ATOM 656 O O . ASN A 1 84 ? -29.002 4.304 18.781 1.00 67.62 84 ASN A O 1
ATOM 660 N N . LYS A 1 85 ? -27.547 4.443 20.477 1.00 64.69 85 LYS A N 1
ATOM 661 C CA . LYS A 1 85 ? -28.464 5.221 21.326 1.00 64.69 85 LYS A CA 1
ATOM 662 C C . LYS A 1 85 ? -28.302 6.729 21.170 1.00 64.69 85 LYS A C 1
ATOM 664 O O . LYS A 1 85 ? -29.270 7.449 21.406 1.00 64.69 85 LYS A O 1
ATOM 669 N N . TYR A 1 86 ? -27.104 7.203 20.836 1.00 64.56 86 TYR A N 1
ATOM 670 C CA . TYR A 1 86 ? -26.797 8.635 20.824 1.00 64.56 86 TYR A CA 1
ATOM 671 C C . TYR A 1 86 ? -26.341 9.151 19.455 1.00 64.56 86 TYR A C 1
ATOM 673 O O . TYR A 1 86 ? -26.234 10.364 19.308 1.00 64.56 86 TYR A O 1
ATOM 681 N N . GLY A 1 87 ? -26.121 8.271 18.465 1.00 63.47 87 GLY A N 1
ATOM 682 C CA . GLY A 1 87 ? -25.664 8.666 17.127 1.00 63.47 87 GLY A CA 1
ATOM 683 C C . GLY A 1 87 ? -24.270 9.295 17.139 1.00 63.47 87 GLY A C 1
ATOM 684 O O . GLY A 1 87 ? -23.963 10.137 16.305 1.00 63.47 87 GLY A O 1
ATOM 685 N N . ASP A 1 88 ? -23.453 8.948 18.135 1.00 70.81 88 ASP A N 1
ATOM 686 C CA . ASP A 1 88 ? -22.128 9.527 18.344 1.00 70.81 88 ASP A CA 1
ATOM 687 C C . ASP A 1 88 ? -21.117 8.828 17.418 1.00 70.81 88 ASP A C 1
ATOM 689 O O . ASP A 1 88 ? -20.391 7.917 17.823 1.00 70.81 88 ASP A O 1
ATOM 693 N N . GLU A 1 89 ? -21.138 9.218 16.140 1.00 65.81 89 GLU A N 1
ATOM 694 C CA . GLU A 1 89 ? -20.293 8.651 15.076 1.00 65.81 89 GLU A CA 1
ATOM 695 C C . GLU A 1 89 ? -18.793 8.812 15.372 1.00 65.81 89 GLU A C 1
ATOM 697 O O . GLU A 1 89 ? -18.001 7.962 14.972 1.00 65.81 89 GLU A O 1
ATOM 702 N N . SER A 1 90 ? -18.408 9.809 16.181 1.00 69.44 90 SER A N 1
ATOM 703 C CA . SER A 1 90 ? -17.011 10.051 16.574 1.00 69.44 90 SER A CA 1
ATOM 704 C C . SER A 1 90 ? -16.358 8.864 17.297 1.00 69.44 90 SER A C 1
ATOM 706 O O . SER A 1 90 ? -15.147 8.674 17.225 1.00 69.44 90 SER A O 1
ATOM 708 N N . VAL A 1 91 ? -17.156 8.025 17.967 1.00 68.12 91 VAL A N 1
ATOM 709 C CA . VAL A 1 91 ? -16.676 6.796 18.617 1.00 68.12 91 VAL A CA 1
ATOM 710 C C . VAL A 1 91 ? -16.497 5.662 17.608 1.00 68.12 91 VAL A C 1
ATOM 712 O O . VAL A 1 91 ? -15.596 4.841 17.771 1.00 68.12 91 VAL A O 1
ATOM 715 N N . ALA A 1 92 ? -17.335 5.616 16.570 1.00 66.94 92 ALA A N 1
ATOM 716 C CA . ALA A 1 92 ? -17.240 4.613 15.514 1.00 66.94 92 ALA A CA 1
ATOM 717 C C . ALA A 1 92 ? -15.989 4.823 14.646 1.00 66.94 92 ALA A C 1
ATOM 719 O O . ALA A 1 92 ? -15.364 3.846 14.248 1.00 66.94 92 ALA A O 1
ATOM 720 N N . GLU A 1 93 ? -15.570 6.075 14.432 1.00 70.62 93 GLU A N 1
ATOM 721 C CA . GLU A 1 93 ? -14.346 6.416 13.685 1.00 70.62 93 GLU A CA 1
ATOM 722 C C . GLU A 1 93 ? -13.052 5.891 14.336 1.00 70.62 93 GLU A C 1
ATOM 724 O O . GLU A 1 93 ? -12.026 5.767 13.668 1.00 70.62 93 GLU A O 1
ATOM 729 N N . LEU A 1 94 ? -13.079 5.560 15.631 1.00 71.00 94 LEU A N 1
ATOM 730 C CA . LEU A 1 94 ? -11.922 5.019 16.355 1.00 71.00 94 LEU A CA 1
ATOM 731 C C . LEU A 1 94 ? -11.684 3.529 16.070 1.00 71.00 94 LEU A C 1
ATOM 733 O O . LEU A 1 94 ? -10.604 3.014 16.365 1.00 71.00 94 LEU A O 1
ATOM 737 N N . ALA A 1 95 ? -12.678 2.833 15.511 1.00 68.88 95 ALA A N 1
ATOM 738 C CA . ALA A 1 95 ? -12.550 1.447 15.094 1.00 68.88 95 ALA A CA 1
ATOM 739 C C . ALA A 1 95 ? -12.141 1.386 13.617 1.00 68.88 95 ALA A C 1
ATOM 741 O O . ALA A 1 95 ? -12.901 1.755 12.725 1.00 68.88 95 ALA A O 1
ATOM 742 N N . VAL A 1 96 ? -10.934 0.886 13.356 1.00 73.50 96 VAL A N 1
ATOM 743 C CA . VAL A 1 96 ? -10.411 0.710 11.997 1.00 73.50 96 VAL A CA 1
ATOM 7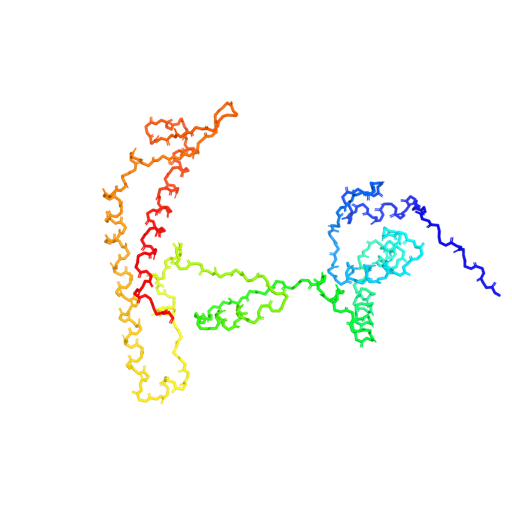44 C C . VAL A 1 96 ? -10.411 -0.774 11.652 1.00 73.50 96 VAL A C 1
ATOM 746 O O . VAL A 1 96 ? -9.849 -1.584 12.386 1.00 73.50 96 VAL A O 1
ATOM 749 N N . ALA A 1 97 ? -10.994 -1.125 10.507 1.00 75.88 97 ALA A N 1
ATOM 750 C CA . ALA A 1 97 ? -10.897 -2.459 9.931 1.00 75.88 97 ALA A CA 1
ATOM 751 C C . ALA A 1 97 ? -10.092 -2.387 8.623 1.00 75.88 97 ALA A C 1
ATOM 753 O O . ALA A 1 97 ? -10.565 -1.776 7.659 1.00 75.88 97 ALA A O 1
ATOM 754 N N . PRO A 1 98 ? -8.885 -2.979 8.552 1.00 79.81 98 PRO A N 1
ATOM 755 C CA . PRO A 1 98 ? -8.174 -3.077 7.288 1.00 79.81 98 PRO A CA 1
ATOM 756 C C . PRO A 1 98 ? -8.945 -4.011 6.349 1.00 79.81 98 PRO A C 1
ATOM 758 O O . PRO A 1 98 ? -9.217 -5.163 6.687 1.00 79.81 98 PRO A O 1
ATOM 761 N N . LEU A 1 99 ? -9.290 -3.512 5.162 1.00 83.44 99 LEU A N 1
ATOM 762 C CA . LEU A 1 99 ? -9.967 -4.280 4.124 1.00 83.44 99 LEU A CA 1
ATOM 763 C C . LEU A 1 99 ? -9.056 -4.404 2.903 1.00 83.44 99 LEU A C 1
ATOM 765 O O . LEU A 1 99 ? -8.720 -3.407 2.267 1.00 83.44 99 LEU A O 1
ATOM 769 N N . CYS A 1 100 ? -8.683 -5.638 2.569 1.00 88.44 100 CYS A N 1
ATOM 770 C CA . CYS A 1 100 ? -7.938 -5.952 1.354 1.00 88.44 100 CYS A CA 1
ATOM 771 C C . CYS A 1 100 ? -8.913 -6.430 0.277 1.00 88.44 100 CYS A C 1
ATOM 773 O O . CYS A 1 100 ? -9.646 -7.397 0.489 1.00 88.44 100 CYS A O 1
ATOM 775 N N . ILE A 1 101 ? -8.916 -5.757 -0.873 1.00 90.06 101 ILE A N 1
ATOM 776 C CA . ILE A 1 101 ? -9.786 -6.076 -2.006 1.00 90.06 101 ILE A CA 1
ATOM 777 C C . ILE A 1 101 ? -8.888 -6.347 -3.212 1.00 90.06 101 ILE A C 1
ATOM 779 O O . ILE A 1 101 ? -8.170 -5.459 -3.663 1.00 90.06 101 ILE A O 1
ATOM 783 N N . GLU A 1 102 ? -8.915 -7.575 -3.723 1.00 90.75 102 GLU A N 1
ATOM 784 C CA . GLU A 1 102 ? -8.063 -8.026 -4.827 1.00 90.75 102 GLU A CA 1
ATOM 785 C C . GLU A 1 102 ? -8.902 -8.472 -6.030 1.00 90.75 102 GLU A C 1
ATOM 787 O O . GLU A 1 102 ? -10.070 -8.831 -5.888 1.00 90.75 102 GLU A O 1
ATOM 792 N N . GLU A 1 103 ? -8.284 -8.488 -7.216 1.00 87.44 103 GLU A N 1
ATOM 793 C CA . GLU A 1 103 ? -8.899 -8.958 -8.472 1.00 87.44 103 GLU A CA 1
ATOM 794 C C . GLU A 1 103 ? -10.206 -8.220 -8.841 1.00 87.44 103 GLU A C 1
ATOM 796 O O . GLU A 1 103 ? -11.115 -8.787 -9.450 1.00 87.44 103 GLU A O 1
ATOM 801 N N . ILE A 1 104 ? -10.285 -6.932 -8.498 1.00 91.31 104 ILE A N 1
ATOM 802 C CA . ILE A 1 104 ? -11.352 -6.022 -8.928 1.00 91.31 104 ILE A CA 1
ATOM 803 C C . ILE A 1 104 ? -10.911 -5.176 -10.128 1.00 91.31 104 ILE A C 1
ATOM 805 O O . ILE A 1 104 ? -9.722 -4.991 -10.377 1.00 91.31 104 ILE A O 1
ATOM 809 N N . SER A 1 105 ? -11.877 -4.670 -10.897 1.00 91.81 105 SER A N 1
ATOM 810 C CA . SER A 1 105 ? -11.598 -3.798 -12.042 1.00 91.81 105 SER A CA 1
ATOM 811 C C . SER A 1 105 ? -11.194 -2.389 -11.613 1.00 91.81 105 SER A C 1
ATOM 813 O O . SER A 1 105 ? -11.624 -1.918 -10.562 1.00 91.81 105 SER A O 1
ATOM 815 N N . ASN A 1 106 ? -10.489 -1.668 -12.490 1.00 91.44 106 ASN A N 1
ATOM 816 C CA . ASN A 1 106 ? -10.216 -0.234 -12.316 1.00 91.44 106 ASN A CA 1
ATOM 817 C C . ASN A 1 106 ? -11.508 0.577 -12.115 1.00 91.44 106 ASN A C 1
ATOM 819 O O . ASN A 1 106 ? -11.548 1.509 -11.324 1.00 91.44 106 ASN A O 1
ATOM 823 N N . LEU A 1 107 ? -12.610 0.200 -12.770 1.00 91.31 107 LEU A N 1
ATOM 824 C CA . LEU A 1 107 ? -13.901 0.857 -12.539 1.00 91.31 107 LEU A CA 1
ATOM 825 C C . LEU A 1 107 ? -14.392 0.663 -11.098 1.00 91.31 107 LEU A C 1
ATOM 827 O O . LEU A 1 107 ? -14.901 1.601 -10.491 1.00 91.31 107 LEU A O 1
ATOM 831 N N . MET A 1 108 ? -14.222 -0.536 -10.536 1.00 90.56 108 MET A N 1
ATOM 832 C CA . MET A 1 108 ? -14.590 -0.810 -9.148 1.00 90.56 108 MET A CA 1
ATOM 833 C C . MET A 1 108 ? -13.683 -0.060 -8.166 1.00 90.56 108 MET A C 1
ATOM 835 O O . MET A 1 108 ? -14.188 0.431 -7.158 1.00 90.56 108 MET A O 1
ATOM 839 N N . THR A 1 109 ? -12.383 0.092 -8.464 1.00 91.38 109 THR A N 1
ATOM 840 C CA . THR A 1 109 ? -11.498 0.906 -7.612 1.00 91.38 109 THR A CA 1
ATOM 841 C C . THR A 1 109 ? -12.010 2.340 -7.526 1.00 91.38 109 THR A C 1
ATOM 843 O O . THR A 1 109 ? -12.139 2.857 -6.421 1.00 91.38 109 THR A O 1
ATOM 846 N N . LYS A 1 110 ? -12.445 2.945 -8.642 1.00 91.75 110 LYS A N 1
ATOM 847 C CA . LYS A 1 110 ? -13.019 4.304 -8.624 1.00 91.75 110 LYS A CA 1
ATOM 848 C C . LYS A 1 110 ? -14.345 4.401 -7.883 1.00 91.75 110 LYS A C 1
ATOM 850 O O . LYS A 1 110 ? -14.533 5.353 -7.138 1.00 91.75 110 LYS A O 1
ATOM 855 N N . VAL A 1 111 ? -15.224 3.404 -7.987 1.00 91.31 111 VAL A N 1
ATOM 856 C CA . VAL A 1 111 ? -16.455 3.374 -7.173 1.00 91.31 111 VAL A CA 1
ATOM 857 C C . VAL A 1 111 ? -16.127 3.362 -5.674 1.00 91.31 111 VAL A C 1
ATOM 859 O O . VAL A 1 111 ? -16.734 4.107 -4.909 1.00 91.31 111 VAL A O 1
ATOM 862 N N . ILE A 1 112 ? -15.152 2.556 -5.248 1.00 88.62 112 ILE A N 1
ATOM 863 C CA . ILE A 1 112 ? -14.743 2.464 -3.837 1.00 88.62 112 ILE A CA 1
ATOM 864 C C . ILE A 1 112 ? -14.076 3.766 -3.374 1.00 88.62 112 ILE A C 1
ATOM 866 O O . ILE A 1 112 ? -14.411 4.298 -2.316 1.00 88.62 112 ILE A O 1
ATOM 870 N N . GLU A 1 113 ? -13.145 4.294 -4.166 1.00 89.44 113 GLU A N 1
ATOM 871 C CA . GLU A 1 113 ? -12.396 5.510 -3.851 1.00 89.44 113 GLU A CA 1
ATOM 872 C C . GLU A 1 113 ? -13.269 6.767 -3.878 1.00 89.44 113 GLU A C 1
ATOM 874 O O . GLU A 1 113 ? -13.054 7.683 -3.088 1.00 89.44 113 GLU A O 1
ATOM 879 N N . ASP A 1 114 ? -14.282 6.850 -4.733 1.00 89.69 114 ASP A N 1
ATOM 880 C CA . ASP A 1 114 ? -15.182 8.005 -4.737 1.00 89.69 114 ASP A CA 1
ATOM 881 C C . ASP A 1 114 ? -16.165 7.965 -3.554 1.00 89.69 114 ASP A C 1
ATOM 883 O O . ASP A 1 114 ? -16.567 9.012 -3.045 1.00 89.69 114 ASP A O 1
ATOM 887 N N . CYS A 1 115 ? -16.466 6.778 -3.018 1.00 84.50 115 CYS A N 1
ATOM 888 C CA . CYS A 1 115 ? -17.299 6.572 -1.829 1.00 84.50 115 CYS A CA 1
ATOM 889 C C . CYS A 1 115 ? -16.502 6.569 -0.503 1.00 84.50 115 CYS A C 1
ATOM 891 O O . CYS A 1 115 ? -16.829 5.829 0.423 1.00 84.50 115 CYS A O 1
ATOM 893 N N . ARG A 1 116 ? -15.477 7.427 -0.399 1.00 71.44 116 ARG A N 1
ATOM 894 C CA . ARG A 1 116 ? -14.459 7.553 0.676 1.00 71.44 116 ARG A CA 1
ATOM 895 C C . ARG A 1 116 ? -14.951 7.925 2.092 1.00 71.44 116 ARG A C 1
ATOM 897 O O . ARG A 1 116 ? -14.214 8.544 2.857 1.00 71.44 116 ARG A O 1
ATOM 904 N N . ILE A 1 117 ? -16.172 7.578 2.485 1.00 73.38 117 ILE A N 1
ATOM 905 C CA . ILE A 1 117 ? -16.686 7.884 3.829 1.00 73.38 117 ILE A CA 1
ATOM 906 C C . ILE A 1 117 ? -15.879 7.082 4.866 1.00 73.38 117 ILE A C 1
ATOM 908 O O . ILE A 1 117 ? -16.049 5.872 4.985 1.00 73.38 117 ILE A O 1
ATOM 912 N N . GLY A 1 118 ? -14.964 7.754 5.576 1.00 70.88 118 GLY A N 1
ATOM 913 C CA . GLY A 1 118 ? -14.117 7.162 6.623 1.00 70.88 118 GLY A CA 1
ATOM 914 C C . GLY A 1 118 ? -12.972 6.258 6.134 1.00 70.88 118 GLY A C 1
ATOM 915 O O . GLY A 1 118 ? -12.333 5.602 6.951 1.00 70.88 118 GLY A O 1
ATOM 916 N N . GLY A 1 119 ? -12.699 6.199 4.824 1.00 77.62 119 GLY A N 1
ATOM 917 C CA . GLY A 1 119 ? -11.695 5.303 4.234 1.00 77.62 119 GLY A CA 1
ATOM 918 C C . GLY A 1 119 ? -10.424 6.010 3.751 1.00 77.62 119 GLY A C 1
ATOM 919 O O . GLY A 1 119 ? -10.489 7.085 3.156 1.00 77.62 119 GLY A O 1
ATOM 920 N N . SER A 1 120 ? -9.272 5.355 3.927 1.00 84.44 120 SER A N 1
ATOM 921 C CA . SER A 1 120 ? -7.966 5.776 3.387 1.00 84.44 120 SER A CA 1
ATOM 922 C C . SER A 1 120 ? -7.431 4.713 2.411 1.00 84.44 120 SER A C 1
ATOM 924 O O . SER A 1 120 ? -6.640 3.862 2.823 1.00 84.44 120 SER A O 1
ATOM 926 N N . PRO A 1 121 ? -7.899 4.689 1.145 1.00 88.19 121 PRO A N 1
ATOM 927 C CA . PRO A 1 121 ? -7.550 3.635 0.193 1.00 88.19 121 PRO A CA 1
ATOM 928 C C . PRO A 1 121 ? -6.093 3.732 -0.276 1.00 88.19 121 PRO A C 1
ATOM 930 O O . PRO A 1 121 ? -5.541 4.823 -0.433 1.00 88.19 121 PRO A O 1
ATOM 933 N N . ILE A 1 122 ? -5.494 2.573 -0.551 1.00 89.56 122 ILE A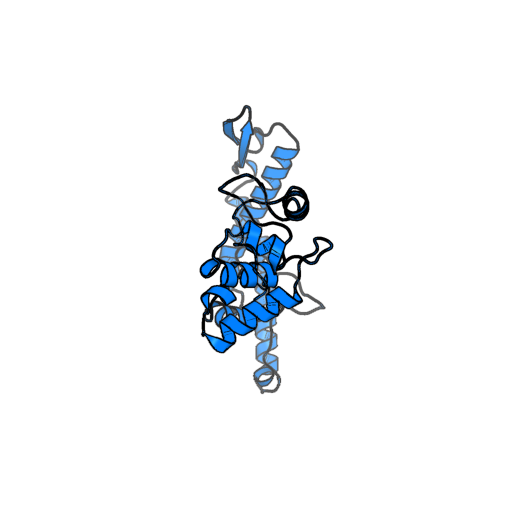 N 1
ATOM 934 C CA . ILE A 1 122 ? -4.205 2.436 -1.234 1.00 89.56 122 ILE A CA 1
ATOM 935 C C . ILE A 1 122 ? -4.416 1.488 -2.418 1.00 89.56 122 ILE A C 1
ATOM 937 O O . ILE A 1 122 ? -4.714 0.312 -2.223 1.00 89.56 122 ILE A O 1
ATOM 941 N N . GLU A 1 123 ? -4.271 2.010 -3.637 1.00 91.31 123 GLU A N 1
ATOM 942 C CA . GLU A 1 123 ? -4.418 1.266 -4.896 1.00 91.31 123 GLU A CA 1
ATOM 943 C C . GLU A 1 123 ? -3.052 0.801 -5.431 1.00 91.31 123 GLU A C 1
ATOM 945 O O . GLU A 1 123 ? -2.047 1.518 -5.343 1.00 91.31 123 GLU A O 1
ATOM 950 N N . GLU A 1 124 ? -3.007 -0.396 -6.027 1.00 90.12 124 GLU A N 1
ATOM 951 C CA . GLU A 1 124 ? -1.825 -0.887 -6.740 1.00 90.12 124 GLU A CA 1
ATOM 952 C C . GLU A 1 124 ? -1.511 0.020 -7.943 1.00 90.12 124 GLU A C 1
ATOM 954 O O . GLU A 1 124 ? -2.280 0.145 -8.895 1.00 90.12 124 GLU A O 1
ATOM 959 N N . SER A 1 125 ? -0.349 0.674 -7.917 1.00 90.94 125 SER A N 1
ATOM 960 C CA . SER A 1 125 ? -0.043 1.716 -8.894 1.00 90.94 125 SER A CA 1
ATOM 961 C C . SER A 1 125 ? 0.391 1.161 -10.252 1.00 90.94 125 SER A C 1
ATOM 963 O O . SER A 1 125 ? 1.485 0.609 -10.399 1.00 90.94 125 SER A O 1
ATOM 965 N N . THR A 1 126 ? -0.379 1.477 -11.294 1.00 91.06 126 THR A N 1
ATOM 966 C CA . THR A 1 126 ? 0.002 1.252 -12.704 1.00 91.06 126 THR A CA 1
ATOM 967 C C . THR A 1 126 ? 1.232 2.052 -13.151 1.00 91.06 126 THR A C 1
ATOM 969 O O . THR A 1 126 ? 1.735 1.846 -14.252 1.00 91.06 126 THR A O 1
ATOM 972 N N . ARG A 1 127 ? 1.747 2.960 -12.309 1.00 89.81 127 ARG A N 1
ATOM 973 C CA . ARG A 1 127 ? 2.991 3.714 -12.545 1.00 89.81 127 ARG A CA 1
ATOM 974 C C . ARG A 1 127 ? 4.246 2.957 -12.120 1.00 89.81 127 ARG A C 1
ATOM 976 O O . ARG A 1 127 ? 5.342 3.318 -12.533 1.00 89.81 127 ARG A O 1
ATOM 983 N N . TYR A 1 128 ? 4.098 1.930 -11.285 1.00 90.69 128 TYR A N 1
ATOM 984 C CA . TYR A 1 128 ? 5.226 1.204 -10.695 1.00 90.69 128 TYR A CA 1
ATOM 985 C C . TYR A 1 128 ? 5.158 -0.307 -10.917 1.00 90.69 128 TYR A C 1
ATOM 987 O O . TYR A 1 128 ? 6.200 -0.970 -10.882 1.00 90.69 128 TYR A O 1
ATOM 995 N N . VAL A 1 129 ? 3.954 -0.836 -11.146 1.00 92.38 129 VAL A N 1
ATOM 996 C CA . VAL A 1 129 ? 3.683 -2.259 -11.352 1.00 92.38 129 VAL A CA 1
ATOM 997 C C . VAL A 1 129 ? 3.465 -2.544 -12.834 1.00 92.38 129 VAL A C 1
ATOM 999 O O . VAL A 1 129 ? 2.786 -1.788 -13.532 1.00 92.38 129 VAL A O 1
ATOM 1002 N N . LEU A 1 130 ? 4.073 -3.633 -13.309 1.00 94.50 130 LEU A N 1
ATOM 1003 C CA . LEU A 1 130 ? 3.882 -4.148 -14.660 1.00 94.50 130 LEU A CA 1
ATOM 1004 C C . LEU A 1 130 ? 2.751 -5.179 -14.668 1.00 94.50 130 LEU A C 1
ATOM 1006 O O . LEU A 1 130 ? 2.675 -6.037 -13.790 1.00 94.50 130 LEU A O 1
ATOM 1010 N N . TYR A 1 131 ? 1.900 -5.098 -15.686 1.00 93.75 131 TYR A N 1
ATOM 1011 C CA . TYR A 1 131 ? 0.811 -6.045 -15.948 1.00 93.75 131 TYR A CA 1
ATOM 1012 C C . TYR A 1 131 ? 1.120 -6.920 -17.175 1.00 93.75 131 TYR A C 1
ATOM 1014 O O . TYR A 1 131 ? 0.270 -7.155 -18.028 1.00 93.75 131 TYR A O 1
ATOM 1022 N N . ASP A 1 132 ? 2.369 -7.371 -17.281 1.00 95.75 132 ASP A N 1
ATOM 1023 C CA . ASP A 1 132 ? 2.957 -8.062 -18.437 1.00 95.75 132 ASP A CA 1
ATOM 1024 C C . ASP A 1 132 ? 2.987 -9.593 -18.302 1.00 95.75 132 ASP A C 1
ATOM 1026 O O . ASP A 1 132 ? 3.429 -10.298 -19.209 1.00 95.75 132 ASP A O 1
ATOM 1030 N N . VAL A 1 133 ? 2.455 -10.131 -17.200 1.00 95.19 133 VAL A N 1
ATOM 1031 C CA . VAL A 1 133 ? 2.405 -11.572 -16.926 1.00 95.19 133 VAL A CA 1
ATOM 1032 C C . VAL A 1 133 ? 0.962 -12.067 -16.807 1.00 95.19 133 VAL A C 1
ATOM 1034 O O . VAL A 1 133 ? 0.155 -11.532 -16.045 1.00 95.19 133 VAL A O 1
ATOM 1037 N N . LYS A 1 134 ? 0.646 -13.154 -17.525 1.00 95.12 134 LYS A N 1
ATOM 1038 C CA . LYS A 1 134 ? -0.635 -13.869 -17.404 1.00 95.12 134 LYS A CA 1
ATOM 1039 C C . LYS A 1 134 ? -0.720 -14.614 -16.064 1.00 95.12 134 LYS A C 1
ATOM 1041 O O . LYS A 1 134 ? 0.191 -15.356 -15.698 1.00 95.12 134 LYS A O 1
ATOM 1046 N N . LYS A 1 135 ? -1.860 -14.512 -15.375 1.00 91.31 135 LYS A N 1
ATOM 1047 C CA . LYS A 1 135 ? -2.194 -15.303 -14.178 1.00 91.31 135 LYS A CA 1
ATOM 1048 C C . LYS A 1 135 ? -3.125 -16.440 -14.594 1.00 91.31 135 LYS A C 1
ATOM 1050 O O . LYS A 1 135 ? -4.176 -16.198 -15.180 1.00 91.31 135 LYS A O 1
ATOM 1055 N N . ASN A 1 136 ? -2.745 -17.692 -14.330 1.00 92.00 136 ASN A N 1
ATOM 1056 C CA . ASN A 1 136 ? -3.527 -18.876 -14.726 1.00 92.00 136 ASN A CA 1
ATOM 1057 C C . ASN A 1 136 ? -3.904 -18.886 -16.225 1.00 92.00 136 ASN A C 1
ATOM 1059 O O . ASN A 1 136 ? -5.043 -19.179 -16.592 1.00 92.00 136 ASN A O 1
ATOM 1063 N N . GLY A 1 137 ? -2.951 -18.505 -17.083 1.00 94.00 137 GLY A N 1
ATOM 1064 C CA . GLY A 1 137 ? -3.125 -18.466 -18.538 1.00 94.00 137 GLY A CA 1
ATOM 1065 C C . GLY A 1 137 ? -3.969 -17.303 -19.070 1.00 94.00 137 GLY A C 1
ATOM 1066 O O . GLY A 1 137 ? -4.216 -17.258 -20.271 1.00 94.00 137 GLY A O 1
ATOM 1067 N N . ARG A 1 138 ? -4.398 -16.361 -18.219 1.00 93.38 138 ARG A N 1
ATOM 1068 C CA . ARG A 1 138 ? -5.243 -15.221 -18.601 1.00 93.38 138 ARG A CA 1
ATOM 1069 C C . ARG A 1 138 ? -4.613 -13.887 -18.212 1.00 93.38 138 ARG A C 1
ATOM 1071 O O . ARG A 1 138 ? -3.890 -13.797 -17.220 1.00 93.38 138 ARG A O 1
ATOM 1078 N N . TRP A 1 139 ? -4.887 -12.856 -19.003 1.00 95.75 139 TRP A N 1
ATOM 1079 C CA . TRP A 1 139 ? -4.560 -11.478 -18.645 1.00 95.75 139 TRP A CA 1
ATOM 1080 C C . TRP A 1 139 ? -5.453 -10.983 -17.504 1.00 95.75 139 TRP A C 1
ATOM 1082 O O . TRP A 1 139 ? -6.556 -11.495 -17.303 1.00 95.75 139 TRP A O 1
ATOM 1092 N N . ARG A 1 140 ? -4.974 -9.999 -16.734 1.00 91.62 140 ARG A N 1
ATOM 1093 C CA . ARG A 1 140 ? -5.673 -9.479 -15.545 1.00 91.62 140 ARG A CA 1
ATOM 1094 C C . ARG A 1 140 ? -6.731 -8.442 -15.932 1.00 91.62 140 ARG A C 1
ATOM 1096 O O . ARG A 1 140 ? -6.603 -7.266 -15.612 1.00 91.62 140 ARG A O 1
ATOM 1103 N N . TYR A 1 141 ? -7.774 -8.889 -16.625 1.00 93.44 141 TYR A N 1
ATOM 1104 C CA . TYR A 1 141 ? -8.982 -8.104 -16.860 1.00 93.44 141 TYR A CA 1
ATOM 1105 C C . TYR A 1 141 ? -10.244 -8.912 -16.558 1.00 93.44 141 TYR A C 1
ATOM 1107 O O . TYR A 1 141 ? -10.234 -10.143 -16.572 1.00 93.44 141 TYR A O 1
ATOM 1115 N N . ILE A 1 142 ? -11.351 -8.207 -16.321 1.00 90.75 142 ILE A N 1
ATOM 1116 C CA . ILE A 1 142 ? -12.675 -8.806 -16.147 1.00 90.75 142 ILE A CA 1
ATOM 1117 C C . ILE A 1 142 ? -13.550 -8.517 -17.369 1.00 90.75 142 ILE A C 1
ATOM 1119 O O . ILE A 1 142 ? -13.568 -7.398 -17.878 1.00 90.75 142 ILE A O 1
ATOM 1123 N N . CYS A 1 143 ? -14.278 -9.531 -17.836 1.00 92.12 143 CYS A N 1
ATOM 1124 C CA . CYS A 1 143 ? -15.357 -9.372 -18.809 1.00 92.12 143 CYS A CA 1
ATOM 1125 C C . CYS A 1 143 ? -16.692 -9.516 -18.062 1.00 92.12 143 CYS A C 1
ATOM 1127 O O . CYS A 1 143 ? -16.987 -10.626 -17.604 1.00 92.12 143 CYS A O 1
ATOM 1129 N N . PRO A 1 144 ? -17.470 -8.428 -17.897 1.00 91.56 144 PRO A N 1
ATOM 1130 C CA . PRO A 1 144 ? -18.774 -8.475 -17.242 1.00 91.56 144 PRO A CA 1
ATOM 1131 C C . PRO A 1 144 ? -19.705 -9.519 -17.868 1.00 91.56 144 PRO A C 1
ATOM 1133 O O . PRO A 1 144 ? -19.732 -9.676 -19.089 1.00 91.56 144 PRO A O 1
ATOM 1136 N N . ASP A 1 145 ? -20.491 -10.206 -17.041 1.00 93.81 145 ASP A N 1
ATOM 1137 C CA . ASP A 1 145 ? -21.344 -11.334 -17.448 1.00 93.81 145 ASP A CA 1
ATOM 1138 C C . ASP A 1 145 ? -22.308 -10.956 -18.575 1.00 93.81 145 ASP A C 1
ATOM 1140 O O . ASP A 1 145 ? -22.405 -11.657 -19.577 1.00 93.81 145 ASP A O 1
ATOM 1144 N N . ASN A 1 146 ? -22.920 -9.776 -18.477 1.00 95.75 146 ASN A N 1
ATOM 1145 C CA . ASN A 1 146 ? -23.814 -9.247 -19.502 1.00 95.75 146 ASN A CA 1
ATOM 1146 C C . ASN A 1 146 ? -23.116 -8.974 -20.847 1.00 95.75 146 ASN A C 1
ATOM 1148 O O . ASN A 1 146 ? -23.763 -9.068 -21.884 1.00 95.75 146 ASN A O 1
ATOM 1152 N N . ILE A 1 147 ? -21.820 -8.637 -20.856 1.00 95.88 147 ILE A N 1
ATOM 1153 C CA . ILE A 1 147 ? -21.040 -8.487 -22.097 1.00 95.88 147 ILE A CA 1
ATOM 1154 C C . ILE A 1 147 ? -20.646 -9.866 -22.622 1.00 95.88 147 ILE A C 1
ATOM 1156 O O . ILE A 1 147 ? -20.814 -10.141 -23.808 1.00 95.88 147 ILE A O 1
ATOM 1160 N N . ARG A 1 148 ? -20.163 -10.742 -21.740 1.00 95.94 148 ARG A N 1
ATOM 1161 C CA . ARG A 1 148 ? -19.735 -12.106 -22.062 1.00 95.94 148 ARG A CA 1
ATOM 1162 C C . ARG A 1 148 ? -20.850 -12.953 -22.679 1.00 95.94 148 ARG A C 1
ATOM 1164 O O . ARG A 1 148 ? -20.573 -13.730 -23.584 1.00 95.94 148 ARG A O 1
ATOM 1171 N N . GLU A 1 149 ? -22.083 -12.795 -22.207 1.00 96.56 149 GLU A N 1
ATOM 1172 C CA . GLU A 1 149 ? -23.273 -13.497 -22.714 1.00 96.56 149 GLU A CA 1
ATOM 1173 C C . GLU A 1 149 ? -23.903 -12.820 -23.945 1.00 96.56 149 GLU A C 1
ATOM 1175 O O . GLU A 1 149 ? -24.803 -13.377 -2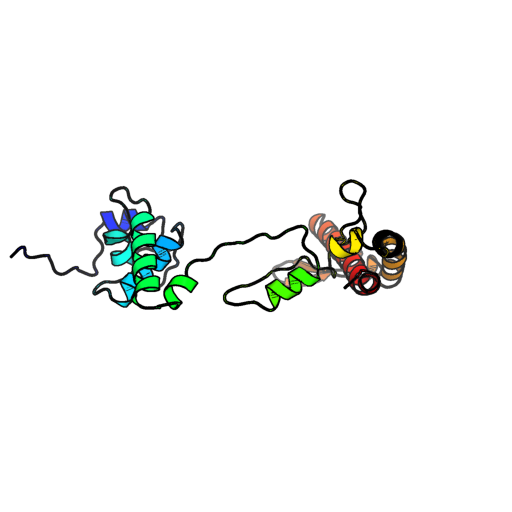4.572 1.00 96.56 149 GLU A O 1
ATOM 1180 N N . SER A 1 150 ? -23.436 -11.622 -24.304 1.00 97.06 150 SER A N 1
ATOM 1181 C CA . SER A 1 150 ? -23.892 -10.897 -25.491 1.00 97.06 150 SER A CA 1
ATOM 1182 C C . SER A 1 150 ? -23.107 -11.280 -26.747 1.00 97.06 150 SER A C 1
ATOM 1184 O O . SER A 1 150 ? -22.028 -11.869 -26.694 1.00 97.06 150 SER A O 1
ATOM 1186 N N . GLU A 1 151 ? -23.586 -10.811 -27.900 1.00 96.06 151 GLU A N 1
ATOM 1187 C CA . GLU A 1 151 ? -22.870 -10.890 -29.181 1.00 96.06 151 GLU A CA 1
ATOM 1188 C C . GLU A 1 151 ? -21.511 -10.156 -29.199 1.00 96.06 151 GLU A C 1
ATOM 1190 O O . GLU A 1 151 ? -20.724 -10.321 -30.134 1.00 96.06 151 GLU A O 1
ATOM 1195 N N . MET A 1 152 ? -21.217 -9.333 -28.184 1.00 96.69 152 MET A N 1
ATOM 1196 C CA . MET A 1 152 ? -19.946 -8.618 -28.054 1.00 96.69 152 MET A CA 1
ATOM 1197 C C . MET A 1 152 ? -18.892 -9.378 -27.241 1.00 96.69 152 MET A C 1
ATOM 1199 O O . MET A 1 152 ? -17.739 -8.950 -27.246 1.00 96.69 152 MET A O 1
ATOM 1203 N N . GLY A 1 153 ? -19.241 -10.486 -26.575 1.00 96.69 153 GLY A N 1
ATOM 1204 C CA . GLY A 1 153 ? -18.349 -11.183 -25.640 1.00 96.69 153 GLY A CA 1
ATOM 1205 C C . GLY A 1 153 ? -17.006 -11.583 -26.255 1.00 96.69 153 GLY A C 1
ATOM 1206 O O . GLY A 1 153 ? -15.953 -11.218 -25.735 1.00 96.69 153 GLY A O 1
ATOM 1207 N N . GLU A 1 154 ? -17.032 -12.250 -27.412 1.00 97.00 154 GLU A N 1
ATOM 1208 C CA . GLU A 1 154 ? -15.813 -12.666 -28.123 1.00 97.00 154 GLU A CA 1
ATOM 1209 C C . GLU A 1 154 ? -14.965 -11.469 -28.571 1.00 97.00 154 GLU A C 1
ATOM 1211 O O . GLU A 1 154 ? -13.743 -11.474 -28.420 1.00 97.00 154 GLU A O 1
ATOM 1216 N N . LYS A 1 155 ? -15.611 -10.409 -29.076 1.00 97.25 155 LYS A N 1
ATOM 1217 C CA . LYS A 1 155 ? -14.926 -9.183 -29.513 1.00 97.25 155 LYS A CA 1
ATOM 1218 C C . LYS A 1 155 ? -14.277 -8.452 -28.341 1.00 97.25 155 LYS A C 1
ATOM 1220 O O . LYS A 1 155 ? -13.175 -7.936 -28.490 1.00 97.25 155 LYS A O 1
ATOM 1225 N N . PHE A 1 156 ? -14.943 -8.410 -27.188 1.00 96.69 156 PHE A N 1
ATOM 1226 C CA . PHE A 1 156 ? -14.397 -7.818 -25.972 1.00 96.69 156 PHE A CA 1
ATOM 1227 C C . PHE A 1 156 ? -13.128 -8.556 -25.543 1.00 96.69 156 PHE A C 1
ATOM 1229 O O . PHE A 1 156 ? -12.080 -7.930 -25.412 1.00 96.69 156 PHE A O 1
ATOM 1236 N N . THR A 1 157 ? -13.201 -9.881 -25.392 1.00 96.25 157 THR A N 1
ATOM 1237 C CA . THR A 1 157 ? -12.054 -10.716 -25.003 1.00 96.25 157 THR A CA 1
ATOM 1238 C C . THR A 1 157 ? -10.892 -10.563 -25.980 1.00 96.25 157 THR A C 1
ATOM 1240 O O . THR A 1 157 ? -9.781 -10.279 -25.545 1.00 96.25 157 THR A O 1
ATOM 1243 N N . ALA A 1 158 ? -11.144 -10.645 -27.291 1.00 97.12 158 ALA A N 1
ATOM 1244 C CA . ALA A 1 158 ? -10.097 -10.494 -28.301 1.00 97.12 158 ALA A CA 1
ATOM 1245 C C . ALA A 1 158 ? -9.416 -9.114 -28.249 1.00 97.12 158 ALA A C 1
ATOM 1247 O O . ALA A 1 158 ? -8.194 -9.024 -28.341 1.00 97.12 158 ALA A O 1
ATOM 1248 N N . ASN A 1 159 ? -10.188 -8.038 -28.060 1.00 97.12 159 ASN A N 1
ATOM 1249 C CA . ASN A 1 159 ? -9.632 -6.690 -27.935 1.00 97.12 159 ASN A CA 1
ATOM 1250 C C . ASN A 1 159 ? -8.804 -6.531 -26.656 1.00 97.12 159 ASN A C 1
ATOM 1252 O O . ASN A 1 159 ? -7.732 -5.936 -26.689 1.00 97.12 159 ASN A O 1
ATOM 1256 N N . MET A 1 160 ? -9.284 -7.061 -25.532 1.00 97.06 160 MET A N 1
ATOM 1257 C CA . MET A 1 160 ? -8.564 -6.986 -24.262 1.00 97.06 160 MET A CA 1
ATOM 1258 C C . MET A 1 160 ? -7.267 -7.798 -24.308 1.00 97.06 160 MET A C 1
ATOM 1260 O O . MET A 1 160 ? -6.227 -7.296 -23.888 1.00 97.06 160 MET A O 1
ATOM 1264 N N . ASP A 1 161 ? -7.301 -9.004 -24.879 1.00 97.56 161 ASP A N 1
ATOM 1265 C CA . ASP A 1 161 ? -6.104 -9.821 -25.085 1.00 97.56 161 ASP A CA 1
ATOM 1266 C C . ASP A 1 161 ? -5.080 -9.090 -25.961 1.00 97.56 161 ASP A C 1
ATOM 1268 O O . ASP A 1 161 ? -3.909 -9.022 -25.590 1.00 97.56 161 ASP A O 1
ATOM 1272 N N . PHE A 1 162 ? -5.528 -8.458 -27.051 1.00 97.75 162 PHE A N 1
ATOM 1273 C CA . PHE A 1 162 ? -4.677 -7.648 -27.923 1.00 97.75 162 PHE A CA 1
ATOM 1274 C C . PHE A 1 162 ? -4.026 -6.462 -27.192 1.00 97.75 162 PHE A C 1
ATOM 1276 O O . PHE A 1 162 ? -2.832 -6.213 -27.369 1.00 97.75 162 PHE A O 1
ATOM 1283 N N . LEU A 1 163 ? -4.778 -5.733 -26.359 1.00 97.56 163 LEU A N 1
ATOM 1284 C CA . LEU A 1 163 ? -4.243 -4.601 -25.592 1.00 97.56 163 LEU A CA 1
ATOM 1285 C C . LEU A 1 163 ? -3.170 -5.049 -24.596 1.00 97.56 163 LEU A C 1
ATOM 1287 O O . LEU A 1 163 ? -2.100 -4.444 -24.533 1.00 97.56 163 LEU A O 1
ATOM 1291 N N . PHE A 1 164 ? -3.430 -6.118 -23.840 1.00 97.56 164 PHE A N 1
ATOM 1292 C CA . PHE A 1 164 ? -2.464 -6.638 -22.874 1.00 97.56 164 PHE A CA 1
ATOM 1293 C C . PHE A 1 164 ? -1.232 -7.253 -23.548 1.00 97.56 164 PHE A C 1
ATOM 1295 O O . PHE A 1 164 ? -0.120 -7.044 -23.066 1.00 97.56 164 PHE A O 1
ATOM 1302 N N . GLU A 1 165 ? -1.397 -7.959 -24.669 1.00 97.88 165 GLU A N 1
ATOM 1303 C CA . GLU A 1 165 ? -0.271 -8.475 -25.460 1.00 97.88 165 GLU A CA 1
ATOM 1304 C C . GLU A 1 165 ? 0.595 -7.332 -25.984 1.00 97.88 165 GLU A C 1
ATOM 1306 O O . GLU A 1 165 ? 1.802 -7.323 -25.750 1.00 97.88 165 GLU A O 1
ATOM 1311 N N . THR A 1 166 ? -0.027 -6.307 -26.571 1.00 98.00 166 THR A N 1
ATOM 1312 C CA . THR A 1 166 ? 0.677 -5.105 -27.037 1.00 98.00 166 THR A CA 1
ATOM 1313 C C . THR A 1 166 ? 1.414 -4.412 -25.888 1.00 98.00 166 THR A C 1
ATOM 1315 O O . THR A 1 166 ? 2.570 -4.020 -26.037 1.00 98.00 166 THR A O 1
ATOM 1318 N N . TYR A 1 167 ? 0.773 -4.266 -24.725 1.00 97.62 167 TYR A N 1
ATOM 1319 C CA . TYR A 1 167 ? 1.403 -3.695 -23.537 1.00 97.62 167 TYR A CA 1
ATOM 1320 C C . TYR A 1 167 ? 2.638 -4.501 -23.109 1.00 97.62 167 TYR A C 1
ATOM 1322 O O . TYR A 1 167 ? 3.707 -3.917 -22.929 1.00 97.62 167 TYR A O 1
ATOM 1330 N N . ALA A 1 168 ? 2.506 -5.825 -22.983 1.00 97.75 168 ALA A N 1
ATOM 1331 C CA . ALA A 1 168 ? 3.580 -6.711 -22.541 1.00 97.75 168 ALA A CA 1
ATOM 1332 C C . ALA A 1 168 ? 4.769 -6.700 -23.517 1.00 97.75 168 ALA A C 1
ATOM 1334 O O . ALA A 1 168 ? 5.921 -6.593 -23.096 1.00 97.75 168 ALA A O 1
ATOM 1335 N N . GLU A 1 169 ? 4.500 -6.721 -24.825 1.00 97.81 169 GLU A N 1
ATOM 1336 C CA . GLU A 1 169 ? 5.531 -6.633 -25.864 1.00 97.81 169 GLU A CA 1
ATOM 1337 C C . GLU A 1 169 ? 6.266 -5.284 -25.865 1.00 97.81 169 GLU A C 1
ATOM 1339 O O . GLU A 1 169 ? 7.437 -5.218 -26.241 1.00 97.81 169 GLU A O 1
ATOM 1344 N N . MET A 1 170 ? 5.616 -4.206 -25.416 1.00 97.94 170 MET A N 1
ATOM 1345 C CA . MET A 1 170 ? 6.212 -2.868 -25.334 1.00 97.94 170 MET A CA 1
ATOM 1346 C C . MET A 1 170 ? 7.069 -2.623 -24.093 1.00 97.94 170 MET A C 1
ATOM 1348 O O . MET A 1 170 ? 7.811 -1.637 -24.074 1.00 97.94 170 MET A O 1
ATOM 1352 N N . VAL A 1 171 ? 7.041 -3.510 -23.093 1.00 97.75 171 VAL A N 1
ATOM 1353 C CA . VAL A 1 171 ? 7.815 -3.345 -21.853 1.00 97.75 171 VAL A CA 1
ATOM 1354 C C . VAL A 1 171 ? 9.316 -3.236 -22.133 1.00 97.75 171 VAL A C 1
ATOM 1356 O O . VAL A 1 171 ? 9.915 -2.204 -21.832 1.00 97.75 171 VAL A O 1
ATOM 1359 N N . GLU A 1 172 ? 9.943 -4.259 -22.720 1.00 97.69 172 GLU A N 1
ATOM 1360 C CA . GLU A 1 172 ? 11.399 -4.249 -22.945 1.00 97.69 172 GLU A CA 1
ATOM 1361 C C . GLU A 1 172 ? 11.858 -3.185 -23.956 1.00 97.69 172 GLU A C 1
ATOM 1363 O O . GLU A 1 172 ? 12.791 -2.448 -23.631 1.00 97.69 172 GLU A O 1
ATOM 1368 N N . PRO A 1 173 ? 11.210 -2.996 -25.126 1.00 98.12 173 PRO A N 1
ATOM 1369 C CA . PRO A 1 173 ? 11.587 -1.930 -26.057 1.00 98.12 173 PRO A CA 1
ATOM 1370 C C . PRO A 1 173 ? 11.561 -0.535 -25.421 1.00 98.12 173 PRO A C 1
ATOM 1372 O O . PRO A 1 173 ? 12.436 0.295 -25.693 1.00 98.12 173 PRO A O 1
ATOM 1375 N N . MET A 1 174 ? 10.582 -0.272 -24.551 1.00 98.00 174 MET A N 1
ATOM 1376 C CA . MET A 1 174 ? 10.491 0.997 -23.837 1.00 98.00 174 MET A CA 1
ATOM 1377 C C . MET A 1 174 ? 11.557 1.113 -22.740 1.00 98.00 174 MET A C 1
ATOM 1379 O O . MET A 1 174 ? 12.206 2.157 -22.629 1.00 98.00 174 MET A O 1
ATOM 1383 N N . GLN A 1 175 ? 11.810 0.045 -21.977 1.00 98.12 175 GLN A N 1
ATOM 1384 C CA . GLN A 1 175 ? 12.905 0.037 -21.004 1.00 98.12 175 GLN A CA 1
ATOM 1385 C C . GLN A 1 175 ? 14.257 0.272 -21.685 1.00 98.12 175 GLN A C 1
ATOM 1387 O O . GLN A 1 175 ? 15.051 1.073 -21.196 1.00 98.12 175 GLN A O 1
ATOM 1392 N N . ASP A 1 176 ? 14.510 -0.343 -22.839 1.00 98.31 176 ASP A N 1
ATOM 1393 C CA . ASP A 1 176 ? 15.727 -0.134 -23.626 1.00 98.31 176 ASP A CA 1
ATOM 1394 C C . ASP A 1 176 ? 15.877 1.305 -24.116 1.00 98.31 176 ASP A C 1
ATOM 1396 O O . ASP A 1 176 ? 16.982 1.859 -24.090 1.00 98.31 176 ASP A O 1
ATOM 1400 N N . LEU A 1 177 ? 14.781 1.946 -24.531 1.00 98.12 177 LEU A N 1
ATOM 1401 C CA . LEU A 1 177 ? 14.792 3.367 -24.867 1.00 98.12 177 LEU A CA 1
ATOM 1402 C C . LEU A 1 177 ? 15.226 4.212 -23.662 1.00 98.12 177 LEU A C 1
ATOM 1404 O O . LEU A 1 177 ? 16.080 5.091 -23.806 1.00 98.12 177 LEU A O 1
ATOM 1408 N N . PHE A 1 178 ? 14.677 3.947 -22.476 1.00 98.00 178 PHE A N 1
ATOM 1409 C CA . PHE A 1 178 ? 15.040 4.686 -21.268 1.00 98.00 178 PHE A CA 1
ATOM 1410 C C . PHE A 1 178 ? 16.460 4.380 -20.787 1.00 98.00 178 PHE A C 1
ATOM 1412 O O . PHE A 1 178 ? 17.162 5.314 -20.406 1.00 98.00 178 PHE A O 1
ATOM 1419 N N . ARG A 1 179 ? 16.935 3.133 -20.898 1.00 98.25 179 ARG A N 1
ATOM 1420 C CA . ARG A 1 179 ? 18.329 2.754 -20.599 1.00 98.25 179 ARG A CA 1
ATOM 1421 C C . ARG A 1 179 ? 19.328 3.495 -21.500 1.00 98.25 179 ARG A C 1
ATOM 1423 O O . ARG A 1 179 ? 20.418 3.837 -21.051 1.00 98.25 179 ARG A O 1
ATOM 1430 N N . LYS A 1 180 ? 18.956 3.786 -22.756 1.00 97.50 180 LYS A N 1
ATOM 1431 C CA . LYS A 1 180 ? 19.765 4.607 -23.683 1.00 97.50 180 LYS A CA 1
ATOM 1432 C C . LYS A 1 180 ? 19.750 6.097 -23.334 1.00 97.50 180 LYS A C 1
ATOM 1434 O O . LYS A 1 180 ? 20.737 6.781 -23.582 1.00 97.50 180 LYS A O 1
ATOM 1439 N N . ARG A 1 181 ? 18.638 6.613 -22.798 1.00 96.75 181 ARG A N 1
ATOM 1440 C CA . ARG A 1 181 ? 18.498 8.030 -22.404 1.00 96.75 181 ARG A CA 1
ATOM 1441 C C . ARG A 1 181 ? 19.155 8.335 -21.061 1.00 96.75 181 ARG A C 1
ATOM 1443 O O . ARG A 1 181 ? 19.731 9.404 -20.899 1.00 96.75 181 ARG A O 1
ATOM 1450 N N . LEU A 1 182 ? 19.056 7.405 -20.119 1.00 97.06 182 LEU A N 1
ATOM 1451 C CA . LEU A 1 182 ? 19.638 7.477 -18.788 1.00 97.06 182 LEU A CA 1
ATOM 1452 C C . LEU A 1 182 ? 20.489 6.228 -18.578 1.00 97.06 182 LEU A C 1
ATOM 1454 O O . LEU A 1 182 ? 19.979 5.154 -18.249 1.00 97.06 182 LEU A O 1
ATOM 1458 N N . THR A 1 183 ? 21.792 6.363 -18.799 1.00 96.69 183 THR A N 1
ATOM 1459 C CA . THR A 1 183 ? 22.725 5.253 -18.606 1.00 96.69 183 THR A CA 1
ATOM 1460 C C . THR A 1 183 ? 22.965 5.004 -17.118 1.00 96.69 183 THR A C 1
ATOM 1462 O O . THR A 1 183 ? 22.730 5.874 -16.276 1.00 96.69 183 THR A O 1
ATOM 1465 N N . LYS A 1 184 ? 23.453 3.808 -16.777 1.00 95.25 184 LYS A N 1
ATOM 1466 C CA . LYS A 1 184 ? 23.782 3.455 -15.386 1.00 95.25 184 LYS A CA 1
ATOM 1467 C C . LYS A 1 184 ? 24.878 4.352 -14.819 1.00 95.25 184 LYS A C 1
ATOM 1469 O O . LYS A 1 184 ? 24.850 4.687 -13.642 1.00 95.25 184 LYS A O 1
ATOM 1474 N N . GLU A 1 185 ? 25.824 4.745 -15.663 1.00 94.19 185 GLU A N 1
ATOM 1475 C CA . GLU A 1 185 ? 26.972 5.574 -15.303 1.00 94.19 185 GLU A CA 1
ATOM 1476 C C . GLU A 1 185 ? 26.556 7.016 -14.998 1.00 94.19 185 GLU A C 1
ATOM 1478 O O . GLU A 1 185 ? 27.157 7.649 -14.135 1.00 94.19 185 GLU A O 1
ATOM 1483 N N . ALA A 1 186 ? 25.523 7.520 -15.684 1.00 95.31 186 ALA A N 1
ATOM 1484 C CA . ALA A 1 186 ? 24.972 8.856 -15.472 1.00 95.31 186 ALA A CA 1
ATOM 1485 C C . ALA A 1 186 ? 23.955 8.920 -14.317 1.00 95.31 186 ALA A C 1
ATOM 1487 O O . ALA A 1 186 ? 23.601 10.012 -13.879 1.00 95.31 186 ALA A O 1
ATOM 1488 N N . PHE A 1 187 ? 23.458 7.774 -13.841 1.00 97.12 187 PHE A N 1
ATOM 1489 C CA . PHE A 1 187 ? 22.525 7.714 -12.722 1.00 97.12 187 PHE A CA 1
ATOM 1490 C C . PHE A 1 187 ? 23.263 7.835 -11.389 1.00 97.12 187 PHE A C 1
ATOM 1492 O O . PHE A 1 187 ? 24.229 7.112 -11.135 1.00 97.12 187 PHE A O 1
ATOM 1499 N N . GLU A 1 188 ? 22.771 8.714 -10.525 1.00 97.06 188 GLU A N 1
ATOM 1500 C CA . GLU A 1 188 ? 23.317 8.951 -9.192 1.00 97.06 188 GLU A CA 1
ATOM 1501 C C . GLU A 1 188 ? 22.277 8.599 -8.131 1.00 97.06 188 GLU A C 1
ATOM 1503 O O . GLU A 1 188 ? 21.080 8.825 -8.321 1.00 97.06 188 GLU A O 1
ATOM 1508 N N . ILE A 1 189 ? 22.748 8.079 -7.001 1.00 96.25 189 ILE A N 1
ATOM 1509 C CA . ILE A 1 189 ? 21.944 7.889 -5.793 1.00 96.25 189 ILE A CA 1
ATOM 1510 C C . ILE A 1 189 ? 22.468 8.769 -4.664 1.00 96.25 189 ILE A C 1
ATOM 1512 O O . ILE A 1 189 ? 23.628 9.184 -4.676 1.00 96.25 189 ILE A O 1
ATOM 1516 N N . GLU A 1 190 ? 21.612 9.043 -3.688 1.00 95.94 190 GLU A N 1
ATOM 1517 C CA . GLU A 1 190 ? 22.029 9.632 -2.420 1.00 95.94 190 GLU A CA 1
ATOM 1518 C C . GLU A 1 190 ? 22.625 8.539 -1.531 1.00 95.94 190 GLU A C 1
ATOM 1520 O O . GLU A 1 190 ? 22.040 7.467 -1.371 1.00 95.94 190 GLU A O 1
ATOM 1525 N N . VAL A 1 191 ? 23.809 8.809 -0.991 1.00 93.81 191 VAL A N 1
ATOM 1526 C CA . VAL A 1 191 ? 24.511 7.952 -0.035 1.00 93.81 191 VAL A CA 1
ATOM 1527 C C . VAL A 1 191 ? 24.898 8.790 1.173 1.00 93.81 191 VAL A C 1
ATOM 1529 O O . VAL A 1 191 ? 25.295 9.949 1.028 1.00 93.81 191 VAL A O 1
ATOM 1532 N N . GLU A 1 192 ? 24.766 8.210 2.360 1.00 92.31 192 GLU A N 1
ATOM 1533 C CA . GLU A 1 192 ? 25.175 8.839 3.610 1.00 92.31 192 GLU A CA 1
ATOM 1534 C C . GLU A 1 192 ? 26.563 8.335 3.997 1.00 92.31 192 GLU A C 1
ATOM 1536 O O . GLU A 1 192 ? 26.786 7.130 4.124 1.00 92.31 192 GLU A O 1
ATOM 1541 N N . ARG A 1 193 ? 27.508 9.259 4.153 1.00 90.31 193 ARG A N 1
ATOM 1542 C CA . ARG A 1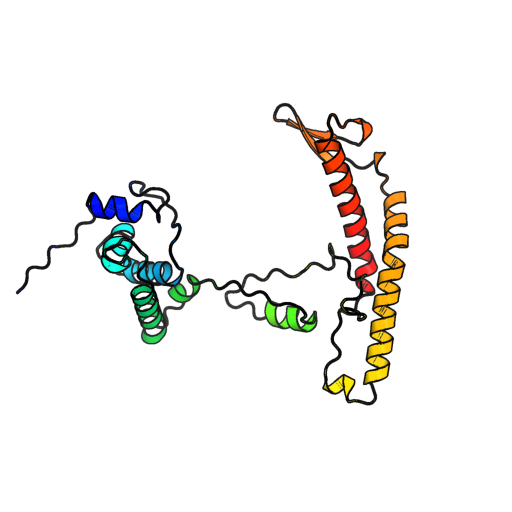 193 ? 28.883 8.976 4.570 1.00 90.31 193 ARG A CA 1
ATOM 1543 C C . ARG A 1 193 ? 29.294 10.036 5.574 1.00 90.31 193 ARG A C 1
ATOM 1545 O O . ARG A 1 193 ? 29.060 11.214 5.324 1.00 90.31 193 ARG A O 1
ATOM 1552 N N . ASP A 1 194 ? 29.872 9.624 6.697 1.00 88.94 194 ASP A N 1
ATOM 1553 C CA . ASP A 1 194 ? 30.294 10.538 7.767 1.00 88.94 194 ASP A CA 1
ATOM 1554 C C . ASP A 1 194 ? 29.183 11.531 8.189 1.00 88.94 194 ASP A C 1
ATOM 1556 O O . ASP A 1 194 ? 29.431 12.726 8.338 1.00 88.94 194 ASP A O 1
ATOM 1560 N N . GLU A 1 195 ? 27.942 11.039 8.329 1.00 90.25 195 GLU A N 1
ATOM 1561 C CA . GLU A 1 195 ? 26.735 11.825 8.673 1.00 90.25 195 GLU A CA 1
ATOM 1562 C C . GLU A 1 195 ? 26.368 12.921 7.646 1.00 90.25 195 GLU A C 1
ATOM 1564 O O . GLU A 1 195 ? 25.622 13.858 7.942 1.00 90.25 195 GLU A O 1
ATOM 1569 N N . GLN A 1 196 ? 26.877 12.819 6.412 1.00 91.19 196 GLN A N 1
ATOM 1570 C CA . GLN A 1 196 ? 26.553 13.724 5.310 1.00 91.19 196 GLN A CA 1
ATOM 1571 C C . GLN A 1 196 ? 25.947 12.982 4.122 1.00 91.19 196 GLN A C 1
ATOM 1573 O O . GLN A 1 196 ? 26.456 11.957 3.668 1.00 91.19 196 GLN A O 1
ATOM 1578 N N . ILE A 1 197 ? 24.875 13.552 3.569 1.00 92.56 197 ILE A N 1
ATOM 1579 C CA . ILE A 1 197 ? 24.240 13.062 2.345 1.00 92.56 197 ILE A CA 1
ATOM 1580 C C . ILE A 1 197 ? 24.971 13.646 1.140 1.00 92.56 197 ILE A C 1
ATOM 1582 O O . ILE A 1 197 ? 25.067 14.864 0.975 1.00 92.56 197 ILE A O 1
ATOM 1586 N N . GLN A 1 198 ? 25.437 12.773 0.255 1.00 93.69 198 GLN A N 1
ATOM 1587 C CA . GLN A 1 198 ? 26.067 13.157 -1.001 1.00 93.69 198 GLN A CA 1
ATOM 1588 C C . GLN A 1 198 ? 25.547 12.316 -2.166 1.00 93.69 198 GLN A C 1
ATOM 1590 O O . GLN A 1 198 ? 25.100 11.185 -1.990 1.00 93.69 198 GLN A O 1
ATOM 1595 N N . LYS A 1 199 ? 25.630 12.859 -3.385 1.00 94.94 199 LYS A N 1
ATOM 1596 C CA . LYS A 1 199 ? 25.287 12.118 -4.603 1.00 94.94 199 LYS A CA 1
ATOM 1597 C C . LYS A 1 199 ? 26.480 11.323 -5.112 1.00 94.94 199 LYS A C 1
ATOM 1599 O O . LYS A 1 199 ? 27.576 11.865 -5.281 1.00 94.94 199 LYS A O 1
ATOM 1604 N N . ALA A 1 200 ? 26.254 10.048 -5.394 1.00 94.25 200 ALA A N 1
ATOM 1605 C CA . ALA A 1 200 ? 27.255 9.150 -5.939 1.00 94.25 200 ALA A CA 1
ATOM 1606 C C . ALA A 1 200 ? 26.716 8.421 -7.174 1.00 94.25 200 ALA A C 1
ATOM 1608 O O . ALA A 1 200 ? 25.718 7.701 -7.121 1.00 94.25 200 ALA A O 1
ATOM 1609 N N . GLY A 1 201 ? 27.407 8.606 -8.299 1.00 93.69 201 GLY A N 1
ATOM 1610 C CA . GLY A 1 201 ? 27.276 7.743 -9.470 1.00 93.69 201 GLY A CA 1
ATOM 1611 C C . GLY A 1 201 ? 28.058 6.441 -9.301 1.00 93.69 201 GLY A C 1
ATOM 1612 O O . GLY A 1 201 ? 28.860 6.298 -8.376 1.00 93.69 201 GLY A O 1
ATOM 1613 N N . LEU A 1 202 ? 27.870 5.511 -10.239 1.00 93.06 202 LEU A N 1
ATOM 1614 C CA . LEU A 1 202 ? 28.394 4.140 -10.171 1.00 93.06 202 LEU A CA 1
ATOM 1615 C C . LEU A 1 202 ? 29.903 4.045 -9.863 1.00 93.06 202 LEU A C 1
ATOM 1617 O O . LEU A 1 202 ? 30.325 3.173 -9.112 1.00 93.06 202 LEU A O 1
ATOM 1621 N N . SER A 1 203 ? 30.718 4.955 -10.406 1.00 93.81 203 SER A N 1
ATOM 1622 C CA . SER A 1 203 ? 32.178 4.971 -10.213 1.00 93.81 203 SER A CA 1
ATOM 1623 C C . SER A 1 203 ? 32.639 5.463 -8.836 1.00 93.81 203 SER A C 1
ATOM 1625 O O . SER A 1 203 ? 33.814 5.320 -8.506 1.00 93.81 203 SER A O 1
ATOM 1627 N N . LYS A 1 204 ? 31.742 6.068 -8.047 1.00 94.12 204 LYS A N 1
ATOM 1628 C CA . LYS A 1 204 ? 32.033 6.648 -6.725 1.00 94.12 204 LYS A CA 1
ATOM 1629 C C . LYS A 1 204 ? 31.456 5.825 -5.569 1.00 94.12 204 LYS A C 1
ATOM 1631 O O . LYS A 1 204 ? 31.541 6.274 -4.421 1.00 94.12 204 LYS A O 1
ATOM 1636 N N . LEU A 1 205 ? 30.848 4.674 -5.857 1.00 94.31 205 LEU A N 1
ATOM 1637 C CA . LEU A 1 205 ? 30.310 3.767 -4.844 1.00 94.31 205 LEU A CA 1
ATOM 1638 C C . LEU A 1 205 ? 31.457 3.011 -4.161 1.00 94.31 205 LEU A C 1
ATOM 1640 O O . LEU A 1 205 ? 32.428 2.634 -4.817 1.00 94.31 205 LEU A O 1
ATOM 1644 N N . GLN A 1 206 ? 31.370 2.855 -2.844 1.00 92.81 206 GLN A N 1
ATOM 1645 C CA . GLN A 1 206 ? 32.454 2.368 -1.988 1.00 92.81 206 GLN A CA 1
ATOM 1646 C C . GLN A 1 206 ? 32.246 0.929 -1.512 1.00 92.81 206 GLN A C 1
ATOM 1648 O O . GLN A 1 206 ? 33.231 0.239 -1.252 1.00 92.81 206 GLN A O 1
ATOM 1653 N N . ASP A 1 207 ? 30.999 0.466 -1.425 1.00 92.69 207 ASP A N 1
ATOM 1654 C CA . ASP A 1 207 ? 30.671 -0.861 -0.909 1.00 92.69 207 ASP A CA 1
ATOM 1655 C C . ASP A 1 207 ? 29.554 -1.571 -1.698 1.00 92.69 207 ASP A C 1
ATOM 1657 O O . ASP A 1 207 ? 28.873 -0.999 -2.556 1.00 92.69 207 ASP A O 1
ATOM 1661 N N . ASP A 1 208 ? 29.371 -2.860 -1.401 1.00 94.69 208 ASP A N 1
ATOM 1662 C CA . ASP A 1 208 ? 28.381 -3.715 -2.060 1.00 94.69 208 ASP A CA 1
ATOM 1663 C C . ASP A 1 208 ? 26.930 -3.281 -1.791 1.00 94.69 208 ASP A C 1
ATOM 1665 O O . ASP A 1 208 ? 26.047 -3.528 -2.624 1.00 94.69 208 ASP A O 1
ATOM 1669 N N . ASN A 1 209 ? 26.657 -2.633 -0.653 1.00 94.31 209 ASN A N 1
ATOM 1670 C CA . ASN A 1 209 ? 25.319 -2.147 -0.320 1.00 94.31 209 ASN A CA 1
ATOM 1671 C C . ASN A 1 209 ? 24.955 -0.953 -1.200 1.00 94.31 209 ASN A C 1
ATOM 1673 O O . ASN A 1 209 ? 23.865 -0.938 -1.774 1.00 94.31 209 ASN A O 1
ATOM 1677 N N . GLU A 1 210 ? 25.873 -0.006 -1.374 1.00 94.94 210 GLU A N 1
ATOM 1678 C CA . GLU A 1 210 ? 25.715 1.133 -2.272 1.00 94.94 210 GLU A CA 1
ATOM 1679 C C . GLU A 1 210 ? 25.547 0.677 -3.730 1.00 94.94 210 GLU A C 1
ATOM 1681 O O . GLU A 1 210 ? 24.637 1.138 -4.423 1.00 94.94 210 GLU A O 1
ATOM 1686 N N . ILE A 1 211 ? 26.350 -0.290 -4.195 1.00 95.19 211 ILE A N 1
ATOM 1687 C CA . ILE A 1 211 ? 26.220 -0.869 -5.548 1.00 95.19 211 ILE A CA 1
ATOM 1688 C C . ILE A 1 211 ? 24.846 -1.526 -5.731 1.00 95.19 211 ILE A C 1
ATOM 1690 O O . ILE A 1 211 ? 24.181 -1.351 -6.761 1.00 95.19 211 ILE A O 1
ATOM 1694 N N . LYS A 1 212 ? 24.387 -2.284 -4.730 1.00 96.06 212 LYS A N 1
ATOM 1695 C CA . LYS A 1 212 ? 23.063 -2.911 -4.752 1.00 96.06 212 LYS A CA 1
ATOM 1696 C C . LYS A 1 212 ? 21.948 -1.863 -4.751 1.00 96.06 212 LYS A C 1
ATOM 1698 O O . LYS A 1 212 ? 21.002 -2.019 -5.526 1.00 96.06 212 LYS A O 1
ATOM 1703 N N . ALA A 1 213 ? 22.056 -0.824 -3.924 1.00 95.75 213 ALA A N 1
ATOM 1704 C CA . ALA A 1 213 ? 21.094 0.270 -3.842 1.00 95.75 213 ALA A CA 1
ATOM 1705 C C . ALA A 1 213 ? 20.999 1.024 -5.174 1.00 95.75 213 ALA A C 1
ATOM 1707 O O . ALA A 1 213 ? 19.898 1.198 -5.695 1.00 95.75 213 ALA A O 1
ATOM 1708 N N . HIS A 1 214 ? 22.142 1.359 -5.783 1.00 97.44 214 HIS A N 1
ATOM 1709 C CA . HIS A 1 214 ? 22.213 1.998 -7.099 1.00 97.44 214 HIS A CA 1
ATOM 1710 C C . HIS A 1 214 ? 21.510 1.160 -8.161 1.00 97.44 214 HIS A C 1
ATOM 1712 O O . HIS A 1 214 ? 20.615 1.652 -8.847 1.00 97.44 214 HIS A O 1
ATOM 1718 N N . ARG A 1 215 ? 21.829 -0.137 -8.237 1.00 96.75 215 ARG A N 1
ATOM 1719 C CA . ARG A 1 215 ? 21.201 -1.057 -9.193 1.00 96.75 215 ARG A CA 1
ATOM 1720 C C . ARG A 1 215 ? 19.683 -1.133 -9.015 1.00 96.75 215 ARG A C 1
ATOM 1722 O O . ARG A 1 215 ? 18.959 -1.142 -10.011 1.00 96.75 215 ARG A O 1
ATOM 1729 N N . LEU A 1 216 ? 19.199 -1.226 -7.775 1.00 96.88 216 LEU A N 1
ATOM 1730 C CA . LEU A 1 216 ? 17.765 -1.290 -7.478 1.00 96.88 216 LEU A CA 1
ATOM 1731 C C . LEU A 1 216 ? 17.060 0.015 -7.855 1.00 96.88 216 LEU A C 1
ATOM 1733 O O . LEU A 1 216 ? 16.063 -0.030 -8.572 1.00 96.88 216 LEU A O 1
ATOM 1737 N N . ALA A 1 217 ? 17.605 1.158 -7.436 1.00 96.81 217 ALA A N 1
ATOM 1738 C CA . ALA A 1 217 ? 17.054 2.476 -7.734 1.00 96.81 217 ALA A CA 1
ATOM 1739 C C . ALA A 1 217 ? 17.057 2.768 -9.243 1.00 96.81 217 ALA A C 1
ATOM 1741 O O . ALA A 1 217 ? 16.061 3.257 -9.778 1.00 96.81 217 ALA A O 1
ATOM 1742 N N . TYR A 1 218 ? 18.127 2.398 -9.952 1.00 98.00 218 TYR A N 1
ATOM 1743 C CA . TYR A 1 218 ? 18.216 2.534 -11.403 1.00 98.00 218 TYR A CA 1
ATOM 1744 C C . TYR A 1 218 ? 17.147 1.696 -12.107 1.00 98.00 218 TYR A C 1
ATOM 1746 O O . TYR A 1 218 ? 16.348 2.225 -12.878 1.00 98.00 218 TYR A O 1
ATOM 1754 N N . ASN A 1 219 ? 17.079 0.395 -11.806 1.00 96.69 219 ASN A N 1
ATOM 1755 C CA . ASN A 1 219 ? 16.095 -0.496 -12.422 1.00 96.69 219 ASN A CA 1
ATOM 1756 C C . ASN A 1 219 ? 14.660 -0.049 -12.111 1.00 96.69 219 ASN A C 1
ATOM 1758 O O . ASN A 1 219 ? 13.806 -0.065 -12.996 1.00 96.69 219 ASN A O 1
ATOM 1762 N N . PHE A 1 220 ? 14.400 0.397 -10.878 1.00 96.75 220 PHE A N 1
ATOM 1763 C CA . PHE A 1 220 ? 13.110 0.960 -10.490 1.00 96.75 220 PHE A CA 1
ATOM 1764 C C . PHE A 1 220 ? 12.780 2.226 -11.287 1.00 96.75 220 PHE A C 1
ATOM 1766 O O . PHE A 1 220 ? 11.660 2.356 -11.775 1.00 96.75 220 PHE A O 1
ATOM 1773 N N . THR A 1 221 ? 13.748 3.125 -11.479 1.00 97.00 221 THR A N 1
ATOM 1774 C CA . THR A 1 221 ? 13.579 4.359 -12.263 1.00 97.00 221 THR A CA 1
ATOM 1775 C C . THR A 1 221 ? 13.229 4.049 -13.718 1.00 97.00 221 THR A C 1
ATOM 1777 O O . THR A 1 221 ? 12.253 4.583 -14.242 1.00 97.00 221 THR A O 1
ATOM 1780 N N . ILE A 1 222 ? 13.971 3.138 -14.356 1.00 98.00 222 ILE A N 1
ATOM 1781 C CA . ILE A 1 222 ? 13.715 2.705 -15.740 1.00 98.00 222 ILE A CA 1
ATOM 1782 C C . ILE A 1 222 ? 12.331 2.060 -15.870 1.00 98.00 222 ILE A C 1
ATOM 1784 O O . ILE A 1 222 ? 11.584 2.383 -16.798 1.00 98.00 222 ILE A O 1
ATOM 1788 N N . ARG A 1 223 ? 11.963 1.178 -14.932 1.00 96.94 223 ARG A N 1
ATOM 1789 C CA . ARG A 1 223 ? 10.640 0.544 -14.910 1.00 96.94 223 ARG A CA 1
ATOM 1790 C C . ARG A 1 223 ? 9.527 1.572 -14.732 1.00 96.94 223 ARG A C 1
ATOM 1792 O O . ARG A 1 223 ? 8.572 1.549 -15.494 1.00 96.94 223 ARG A O 1
ATOM 1799 N N . SER A 1 224 ? 9.667 2.493 -13.783 1.00 96.69 224 SER A N 1
ATOM 1800 C CA . SER A 1 224 ? 8.653 3.517 -13.501 1.00 96.69 224 SER A CA 1
ATOM 1801 C C . SER A 1 224 ? 8.440 4.440 -14.699 1.00 96.69 224 SER A C 1
ATOM 1803 O O . SER A 1 224 ? 7.307 4.684 -15.101 1.00 96.69 224 SER A O 1
ATOM 1805 N N . ALA A 1 225 ? 9.531 4.891 -15.331 1.00 96.88 225 ALA A N 1
ATOM 1806 C CA . ALA A 1 225 ? 9.457 5.694 -16.549 1.00 96.88 225 ALA A CA 1
ATOM 1807 C C . ALA A 1 225 ? 8.774 4.930 -17.694 1.00 96.88 225 ALA A C 1
ATOM 1809 O O . ALA A 1 225 ? 7.986 5.505 -18.442 1.00 96.88 225 ALA A O 1
ATOM 1810 N N . THR A 1 226 ? 9.042 3.627 -17.805 1.00 97.25 226 THR A N 1
ATOM 1811 C CA . THR A 1 226 ? 8.371 2.753 -18.773 1.00 97.25 226 THR A CA 1
ATOM 1812 C C . THR A 1 226 ? 6.876 2.675 -18.498 1.00 97.25 226 THR A C 1
ATOM 1814 O O . THR A 1 226 ? 6.092 3.026 -19.379 1.00 97.25 226 THR A O 1
ATOM 1817 N N . CYS A 1 227 ? 6.483 2.291 -17.279 1.00 96.56 227 CYS A N 1
ATOM 1818 C CA . CYS A 1 227 ? 5.089 2.205 -16.850 1.00 96.56 227 CYS A CA 1
ATOM 1819 C C . CYS A 1 227 ? 4.331 3.514 -17.105 1.00 96.56 227 CYS A C 1
ATOM 1821 O O . CYS A 1 227 ? 3.243 3.475 -17.673 1.00 96.56 227 CYS A O 1
ATOM 1823 N N . ASP A 1 228 ? 4.912 4.669 -16.762 1.00 95.12 228 ASP A N 1
ATOM 1824 C CA . ASP A 1 228 ? 4.276 5.979 -16.954 1.00 95.12 228 ASP A CA 1
ATOM 1825 C C . ASP A 1 228 ? 3.890 6.248 -18.422 1.00 95.12 228 ASP A C 1
ATOM 1827 O O . ASP A 1 228 ? 2.867 6.896 -18.661 1.00 95.12 228 ASP A O 1
ATOM 1831 N N . ILE A 1 229 ? 4.658 5.720 -19.385 1.00 95.56 229 ILE A N 1
ATOM 1832 C CA . ILE A 1 229 ? 4.388 5.847 -20.823 1.00 95.56 229 ILE A CA 1
ATOM 1833 C C . ILE A 1 229 ? 3.416 4.779 -21.319 1.00 95.56 229 ILE A C 1
ATOM 1835 O O . ILE A 1 229 ? 2.386 5.118 -21.894 1.00 95.56 229 ILE A O 1
ATOM 1839 N N . ILE A 1 230 ? 3.732 3.495 -21.134 1.00 96.25 230 ILE A N 1
ATOM 1840 C CA . ILE A 1 230 ? 2.997 2.414 -21.814 1.00 96.25 230 ILE A CA 1
ATOM 1841 C C . ILE A 1 230 ? 1.659 2.082 -21.150 1.00 96.25 230 ILE A C 1
ATOM 1843 O O . ILE A 1 230 ? 0.823 1.426 -21.765 1.00 96.25 230 ILE A O 1
ATOM 1847 N N . ARG A 1 231 ? 1.404 2.562 -19.925 1.00 93.56 231 ARG A N 1
ATOM 1848 C CA . ARG A 1 231 ? 0.116 2.352 -19.242 1.00 93.56 231 ARG A CA 1
ATOM 1849 C C . ARG A 1 231 ? -1.086 2.906 -20.006 1.00 93.56 231 ARG A C 1
ATOM 1851 O O . ARG A 1 231 ? -2.193 2.470 -19.739 1.00 93.56 231 ARG A O 1
ATOM 1858 N N . CYS A 1 232 ? -0.894 3.825 -20.955 1.00 93.75 232 CYS A N 1
ATOM 1859 C CA . CYS A 1 232 ? -1.977 4.312 -21.815 1.00 93.75 232 CYS A CA 1
ATOM 1860 C C . CYS A 1 232 ? -2.526 3.246 -22.782 1.00 93.75 232 CYS A C 1
ATOM 1862 O O . CYS A 1 232 ? -3.592 3.448 -23.354 1.00 93.75 232 CYS A O 1
ATOM 1864 N N . ILE A 1 233 ? -1.799 2.139 -22.973 1.00 95.38 233 ILE A N 1
ATOM 1865 C CA . ILE A 1 233 ? -2.241 0.976 -23.753 1.00 95.38 233 ILE A CA 1
ATOM 1866 C C . ILE A 1 233 ? -3.212 0.123 -22.928 1.00 95.38 233 ILE A C 1
ATOM 1868 O O . ILE A 1 233 ? -4.083 -0.539 -23.489 1.00 95.38 233 ILE A O 1
ATOM 1872 N N . LEU A 1 234 ? -3.071 0.131 -21.598 1.00 92.31 234 LEU A N 1
ATOM 1873 C CA . LEU A 1 234 ? -3.960 -0.626 -20.730 1.00 92.31 234 LEU A CA 1
ATOM 1874 C C . LEU A 1 234 ? -5.360 0.007 -20.716 1.00 92.31 234 LEU A C 1
ATOM 1876 O O . LEU A 1 234 ? -5.488 1.233 -20.744 1.00 92.31 234 LEU A O 1
ATOM 1880 N N . PRO A 1 235 ? -6.413 -0.820 -20.643 1.00 86.56 235 PRO A N 1
ATOM 1881 C CA . PRO A 1 235 ? -7.780 -0.338 -20.506 1.00 86.56 235 PRO A CA 1
ATOM 1882 C C . PRO A 1 235 ? -7.943 0.414 -19.174 1.00 86.56 235 PRO A C 1
ATOM 1884 O O . PRO A 1 235 ? -7.581 -0.103 -18.113 1.00 86.56 235 PRO A O 1
ATOM 1887 N N . ALA A 1 236 ? -8.467 1.641 -19.251 1.00 70.62 236 ALA A N 1
ATOM 1888 C CA . ALA A 1 236 ? -8.724 2.529 -18.115 1.00 70.62 236 ALA A CA 1
ATOM 1889 C C . ALA A 1 236 ? -10.190 2.464 -17.675 1.00 70.62 236 ALA A C 1
ATOM 1891 O O . ALA A 1 236 ? -11.070 2.520 -18.564 1.00 70.62 236 ALA A O 1
#

Radius of gyration: 28.25 Å; chains: 1; bounding box: 61×33×81 Å

pLDDT: mean 89.55, std 10.98, range [35.06, 98.31]